Protein AF-A0A8J2M499-F1 (afdb_monomer_lite)

Secondary structure (DSSP, 8-state):
------------------------S---------S-PPPHHHHHHHHHHHHHHHHHHHHHHHHHHHHHHHHHHHHHHHHHSSSSSSSS------------PPP-----HHHHHHHHHHHHHHHHHHHHHHHHHHHHHHHHHHHHHHHHHHHHHHHHHHHHHHHHHHHHHHHHHHHHHHHHHHHHHHHHHHHHHHHHHHHHHHHHHHHHHHHHHHHHHHHHHHHHHHHHHHHHHHHHHHHHHHHHHHHHHHHHHHHHTT---HHHHHHHHHHHHHHHHHHHHHHHHHHHHHHHHHHHHHHHHHHHHHHHHHHHHHHHHHTT-------

Structure (mmCIF, N/CA/C/O backbone):
data_AF-A0A8J2M499-F1
#
_entry.id   AF-A0A8J2M499-F1
#
loop_
_atom_site.group_PDB
_atom_site.id
_atom_site.type_symbol
_atom_site.label_atom_id
_atom_site.label_alt_id
_atom_site.label_comp_id
_atom_site.label_asym_id
_atom_site.label_entity_id
_atom_site.label_seq_id
_atom_site.pdbx_PDB_ins_code
_atom_site.Cartn_x
_atom_site.Cartn_y
_atom_site.Cartn_z
_atom_site.occupancy
_atom_site.B_iso_or_equiv
_atom_site.auth_seq_id
_atom_site.auth_comp_id
_atom_site.auth_asym_id
_atom_site.auth_atom_id
_atom_site.pdbx_PDB_model_num
ATOM 1 N N . MET A 1 1 ? 32.529 -23.839 16.726 1.00 42.00 1 MET A N 1
ATOM 2 C CA . MET A 1 1 ? 33.511 -24.282 17.734 1.00 42.00 1 MET A CA 1
ATOM 3 C C . MET A 1 1 ? 33.944 -23.057 18.524 1.00 42.00 1 MET A C 1
ATOM 5 O O . MET A 1 1 ? 34.718 -22.277 17.997 1.00 42.00 1 MET A O 1
ATOM 9 N N . LEU A 1 2 ? 33.334 -22.830 19.691 1.00 34.31 2 LEU A N 1
ATOM 10 C CA . LEU A 1 2 ? 33.897 -22.190 20.890 1.00 34.31 2 LEU A CA 1
ATOM 11 C C . LEU A 1 2 ? 32.751 -21.932 21.878 1.00 34.31 2 LEU A C 1
ATOM 13 O O . LEU A 1 2 ? 31.795 -21.222 21.580 1.00 34.31 2 LEU A O 1
ATOM 17 N N . LEU A 1 3 ? 32.868 -22.597 23.023 1.00 34.50 3 LEU A N 1
ATOM 18 C CA . LEU A 1 3 ? 32.024 -22.485 24.203 1.00 34.50 3 LEU A CA 1
ATOM 19 C C . LEU A 1 3 ? 32.145 -21.097 24.844 1.00 34.50 3 LEU A C 1
ATOM 21 O O . LEU A 1 3 ? 33.237 -20.530 24.878 1.00 34.50 3 LEU A O 1
ATOM 25 N N . ARG A 1 4 ? 31.078 -20.648 25.512 1.00 30.66 4 ARG A N 1
ATOM 26 C CA . ARG A 1 4 ? 31.225 -20.029 26.834 1.00 30.66 4 ARG A CA 1
ATOM 27 C C . ARG A 1 4 ? 29.989 -20.265 27.692 1.00 30.66 4 ARG A C 1
ATOM 29 O O . ARG A 1 4 ? 28.895 -19.808 27.387 1.00 30.66 4 ARG A O 1
ATOM 36 N N . GLU A 1 5 ? 30.229 -21.025 28.749 1.00 33.56 5 GLU A N 1
ATOM 37 C CA . GLU A 1 5 ? 29.356 -21.253 29.887 1.00 33.56 5 GLU A CA 1
ATOM 38 C C . GLU A 1 5 ? 29.148 -19.959 30.681 1.00 33.56 5 GLU A C 1
ATOM 40 O O . GLU A 1 5 ? 30.037 -19.111 30.766 1.00 33.56 5 GLU A O 1
ATOM 45 N N . SER A 1 6 ? 28.006 -19.851 31.352 1.00 31.11 6 SER A N 1
ATOM 46 C CA . SER A 1 6 ? 27.865 -19.068 32.582 1.00 31.11 6 SER A CA 1
ATOM 47 C C . SER A 1 6 ? 26.801 -19.736 33.445 1.00 31.11 6 SER A C 1
ATOM 49 O O . SER A 1 6 ? 25.604 -19.554 33.245 1.00 31.11 6 SER A O 1
ATOM 51 N N . LYS A 1 7 ? 27.273 -20.574 34.372 1.00 34.62 7 LYS A N 1
ATOM 52 C CA . LYS A 1 7 ? 26.513 -21.084 35.515 1.00 34.62 7 LYS A CA 1
ATOM 53 C C . LYS A 1 7 ? 26.170 -19.912 36.436 1.00 34.62 7 LYS A C 1
ATOM 55 O O . LYS A 1 7 ? 27.056 -19.131 36.771 1.00 34.62 7 LYS A O 1
ATOM 60 N N . SER A 1 8 ? 24.929 -19.845 36.904 1.00 30.83 8 SER A N 1
ATOM 61 C CA . SER A 1 8 ? 24.586 -19.137 38.136 1.00 30.83 8 SER A CA 1
ATOM 62 C C . SER A 1 8 ? 23.755 -20.079 38.995 1.00 30.83 8 SER A C 1
ATOM 64 O O . SER A 1 8 ? 22.681 -20.531 38.610 1.00 30.83 8 SER A O 1
ATOM 66 N N . THR A 1 9 ? 24.365 -20.458 40.108 1.00 34.47 9 THR A N 1
ATOM 67 C CA . THR A 1 9 ? 23.831 -21.238 41.215 1.00 34.47 9 THR A CA 1
ATOM 68 C C . THR A 1 9 ? 23.048 -20.315 42.141 1.00 34.47 9 THR A C 1
ATOM 70 O O . THR A 1 9 ? 23.589 -19.292 42.558 1.00 34.47 9 THR A O 1
ATOM 73 N N . SER A 1 10 ? 21.841 -20.700 42.545 1.00 30.05 10 SER A N 1
ATOM 74 C CA . SER A 1 10 ? 21.265 -20.209 43.797 1.00 30.05 10 SER A CA 1
ATOM 75 C C . SER A 1 10 ? 20.552 -21.343 44.511 1.00 30.05 10 SER A C 1
ATOM 77 O O . SER A 1 10 ? 19.733 -22.054 43.928 1.00 30.05 10 SER A O 1
ATOM 79 N N . GLU A 1 11 ? 20.970 -21.499 45.755 1.00 30.73 11 GLU A N 1
ATOM 80 C CA . GLU A 1 11 ? 20.708 -22.579 46.680 1.00 30.73 11 GLU A CA 1
ATOM 81 C C . GLU A 1 11 ? 19.257 -22.671 47.151 1.00 30.73 11 GLU A C 1
ATOM 83 O O . GLU A 1 11 ? 18.478 -21.719 47.164 1.00 30.73 11 GLU A O 1
ATOM 88 N N . GLU A 1 12 ? 18.977 -23.898 47.566 1.00 29.30 12 GLU A N 1
ATOM 89 C CA . GLU A 1 12 ? 17.920 -24.410 48.418 1.00 29.30 12 GLU A CA 1
ATOM 90 C C . GLU A 1 12 ? 17.420 -23.445 49.508 1.00 29.30 12 GLU A C 1
ATOM 92 O O . GLU A 1 12 ? 18.178 -23.001 50.365 1.00 29.30 12 GLU A O 1
ATOM 97 N N . LEU A 1 13 ? 16.095 -23.289 49.601 1.00 28.39 13 LEU A N 1
ATOM 98 C CA . LEU A 1 13 ? 15.427 -23.237 50.900 1.00 28.39 13 LEU A CA 1
ATOM 99 C C . LEU A 1 13 ? 14.234 -24.192 50.900 1.00 28.39 13 LEU A C 1
ATOM 101 O O . LEU A 1 13 ? 13.287 -24.095 50.123 1.00 28.39 13 LEU A O 1
ATOM 105 N N . LYS A 1 14 ? 14.366 -25.165 51.792 1.00 29.53 14 LYS A N 1
ATOM 106 C CA . LYS A 1 14 ? 13.519 -26.322 52.030 1.00 29.53 14 LYS A CA 1
ATOM 107 C C . LYS A 1 14 ? 12.503 -25.958 53.111 1.00 29.53 14 LYS A C 1
ATOM 109 O O . LYS A 1 14 ? 12.908 -25.687 54.236 1.00 29.53 14 LYS A O 1
ATOM 114 N N . VAL A 1 15 ? 11.207 -26.020 52.805 1.00 31.06 15 VAL A N 1
ATOM 115 C CA . VAL A 1 15 ? 10.144 -26.129 53.818 1.00 31.06 15 VAL A CA 1
ATOM 116 C C . VAL A 1 15 ? 9.133 -27.190 53.362 1.00 31.06 15 VAL A C 1
ATOM 118 O O . VAL A 1 15 ? 8.291 -26.963 52.502 1.00 31.06 15 VAL A O 1
ATOM 121 N N . HIS A 1 16 ? 9.289 -28.389 53.930 1.00 29.02 16 HIS A N 1
ATOM 122 C CA . HIS A 1 16 ? 8.241 -29.399 54.163 1.00 29.02 16 HIS A CA 1
ATOM 123 C C . HIS A 1 16 ? 7.189 -28.816 55.131 1.00 29.02 16 HIS A C 1
ATOM 125 O O . HIS A 1 16 ? 7.547 -27.969 55.937 1.00 29.02 16 HIS A O 1
ATOM 131 N N . SER A 1 17 ? 5.923 -29.217 55.235 1.00 29.20 17 SER A N 1
ATOM 132 C CA . SER A 1 17 ? 5.114 -30.354 54.785 1.00 29.20 17 SER A CA 1
ATOM 133 C C . SER A 1 17 ? 3.655 -29.991 55.133 1.00 29.20 17 SER A C 1
ATOM 135 O O . SER A 1 17 ? 3.434 -29.220 56.068 1.00 29.20 17 SER A O 1
ATOM 137 N N . GLY A 1 18 ? 2.668 -30.560 54.438 1.00 27.39 18 GLY A N 1
ATOM 138 C CA . GLY A 1 18 ? 1.265 -30.452 54.847 1.00 27.39 18 GLY A CA 1
ATOM 139 C C . GLY A 1 18 ? 0.279 -30.940 53.795 1.00 27.39 18 GLY A C 1
ATOM 140 O O . GLY A 1 18 ? -0.487 -30.145 53.264 1.00 27.39 18 GLY A O 1
ATOM 141 N N . MET A 1 19 ? 0.332 -32.236 53.476 1.00 29.59 19 MET A N 1
ATOM 142 C CA . MET A 1 19 ? -0.690 -32.945 52.699 1.00 29.59 19 MET A CA 1
ATOM 143 C C . MET A 1 19 ? -2.050 -32.886 53.403 1.00 29.59 19 MET A C 1
ATOM 145 O O . MET A 1 19 ? -2.159 -33.304 54.553 1.00 29.59 19 MET A O 1
ATOM 149 N N . LEU A 1 20 ? -3.085 -32.491 52.666 1.00 31.81 20 LEU A N 1
ATOM 150 C CA . LEU A 1 20 ? -4.418 -33.078 52.776 1.00 31.81 20 LEU A CA 1
ATOM 151 C C . LEU A 1 20 ? -4.916 -33.324 51.351 1.00 31.81 20 LEU A C 1
ATOM 153 O O . LEU A 1 20 ? -5.250 -32.402 50.610 1.00 31.81 20 LEU A O 1
ATOM 157 N N . GLU A 1 21 ? -4.857 -34.594 50.968 1.00 31.11 21 GLU A N 1
ATOM 158 C CA . GLU A 1 21 ? -5.411 -35.142 49.741 1.00 31.11 21 GLU A CA 1
ATOM 159 C C . GLU A 1 21 ? -6.939 -35.134 49.840 1.00 31.11 21 GLU A C 1
ATOM 161 O O . GLU A 1 21 ? -7.518 -35.702 50.764 1.00 31.11 21 GLU A O 1
ATOM 166 N N . THR A 1 22 ? -7.594 -34.496 48.874 1.00 34.22 22 THR A N 1
ATOM 167 C CA . THR A 1 22 ? -8.942 -34.877 48.446 1.00 34.22 22 THR A CA 1
ATOM 168 C C . THR A 1 22 ? -8.883 -35.047 46.934 1.00 34.22 22 THR A C 1
ATOM 170 O O . THR A 1 22 ? -8.587 -34.122 46.179 1.00 34.22 22 THR A O 1
ATOM 173 N N . GLU A 1 23 ? -9.018 -36.302 46.528 1.00 32.22 23 GLU A N 1
ATOM 174 C CA . GLU A 1 23 ? -8.985 -36.789 45.157 1.00 32.22 23 GLU A CA 1
ATOM 175 C C . GLU A 1 23 ? -10.241 -36.333 44.399 1.00 32.22 23 GLU A C 1
ATOM 177 O O . GLU A 1 23 ? -11.337 -36.323 44.958 1.00 32.22 23 GLU A O 1
ATOM 182 N N . GLY A 1 24 ? -10.087 -35.978 43.118 1.00 33.78 2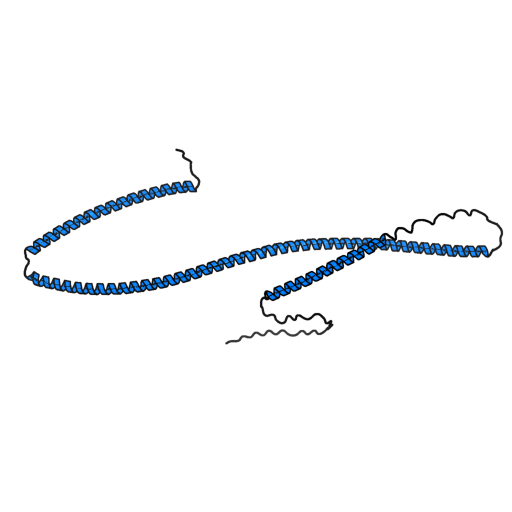4 GLY A N 1
ATOM 183 C CA . GLY A 1 24 ? -11.225 -35.802 42.206 1.00 33.78 24 GLY A CA 1
ATOM 184 C C . GLY A 1 24 ? -11.121 -34.704 41.146 1.00 33.78 24 GLY A C 1
ATOM 185 O O . GLY A 1 24 ? -12.018 -34.607 40.318 1.00 33.78 24 GLY A O 1
ATOM 186 N N . PHE A 1 25 ? -10.054 -33.899 41.123 1.00 31.52 25 PHE A N 1
ATOM 187 C CA . PHE A 1 25 ? -9.755 -32.994 40.004 1.00 31.52 25 PHE A CA 1
ATOM 188 C C . PHE A 1 25 ? -8.491 -33.480 39.295 1.00 31.52 25 PHE A C 1
ATOM 190 O O . PHE A 1 25 ? -7.376 -33.316 39.796 1.00 31.52 25 PHE A O 1
ATOM 197 N N . GLU A 1 26 ? -8.665 -34.127 38.143 1.00 34.97 26 GLU A N 1
ATOM 198 C CA . GLU A 1 26 ? -7.556 -34.513 37.276 1.00 34.97 26 GLU A CA 1
ATOM 199 C C . GLU A 1 26 ? -6.709 -33.281 36.933 1.00 34.97 26 GLU A C 1
ATOM 201 O O . GLU A 1 26 ? -7.155 -32.312 36.315 1.00 34.97 26 GLU A O 1
ATOM 206 N N . ARG A 1 27 ? -5.451 -33.333 37.379 1.00 33.31 27 ARG A N 1
ATOM 207 C CA . ARG A 1 27 ? -4.378 -32.410 37.020 1.00 33.31 27 ARG A CA 1
ATOM 208 C C . ARG A 1 27 ? -4.225 -32.365 35.498 1.00 33.31 27 ARG A C 1
ATOM 210 O O . ARG A 1 27 ? -3.588 -33.243 34.923 1.00 33.31 27 ARG A O 1
ATOM 217 N N . PHE A 1 28 ? -4.640 -31.269 34.870 1.00 36.34 28 PHE A N 1
ATOM 218 C CA . PHE A 1 28 ? -3.944 -30.795 33.674 1.00 36.34 28 PHE A CA 1
ATOM 219 C C . PHE A 1 28 ? -2.582 -30.251 34.115 1.00 36.34 28 PHE A C 1
ATOM 221 O O . PHE A 1 28 ? -2.422 -29.091 34.492 1.00 36.34 28 PHE A O 1
ATOM 228 N N . ALA A 1 29 ? -1.595 -31.144 34.152 1.00 34.72 29 ALA A N 1
ATOM 229 C CA . ALA A 1 29 ? -0.203 -30.779 34.327 1.00 34.72 29 ALA A CA 1
ATOM 230 C C . ALA A 1 29 ? 0.237 -29.929 33.124 1.00 34.72 29 ALA A C 1
ATOM 232 O O . ALA A 1 29 ? 0.368 -30.436 32.013 1.00 34.72 29 ALA A O 1
ATOM 233 N N . PHE A 1 30 ? 0.502 -28.640 33.343 1.00 34.69 30 PHE A N 1
ATOM 234 C CA . PHE A 1 30 ? 1.241 -27.814 32.389 1.00 34.69 30 PHE A CA 1
ATOM 235 C C . PHE A 1 30 ? 2.720 -28.217 32.420 1.00 34.69 30 PHE A C 1
ATOM 237 O O . PHE A 1 30 ? 3.570 -27.535 32.990 1.00 34.69 30 PHE A O 1
ATOM 244 N N . SER A 1 31 ? 3.040 -29.362 31.821 1.00 36.75 31 SER A N 1
ATOM 245 C CA . SER A 1 31 ? 4.410 -29.677 31.439 1.00 36.75 31 SER A CA 1
ATOM 246 C C . SER A 1 31 ? 4.735 -28.936 30.145 1.00 36.75 31 SER A C 1
ATOM 248 O O . SER A 1 31 ? 4.201 -29.266 29.092 1.00 36.75 31 SER A O 1
ATOM 250 N N . HIS A 1 32 ? 5.606 -27.932 30.253 1.00 44.47 32 HIS A N 1
ATOM 251 C CA . HIS A 1 32 ? 6.472 -27.415 29.191 1.00 44.47 32 HIS A CA 1
ATOM 252 C C . HIS A 1 32 ? 5.849 -27.361 27.780 1.00 44.47 32 HIS A C 1
ATOM 254 O O . HIS A 1 32 ? 6.228 -28.104 26.877 1.00 44.47 32 HIS A O 1
ATOM 260 N N . VAL A 1 33 ? 4.913 -26.435 27.568 1.00 39.59 33 VAL A N 1
ATOM 261 C CA . VAL A 1 33 ? 4.412 -26.144 26.221 1.00 39.59 33 VAL A CA 1
ATOM 262 C C . VAL A 1 33 ? 5.463 -25.304 25.501 1.00 39.59 33 VAL A C 1
ATOM 264 O O . VAL A 1 33 ? 5.726 -24.153 25.851 1.00 39.59 33 VAL A O 1
ATOM 267 N N . ALA A 1 34 ? 6.121 -25.919 24.521 1.00 42.91 34 ALA A N 1
ATOM 268 C CA . ALA A 1 34 ? 6.896 -25.215 23.515 1.00 42.91 34 ALA A CA 1
ATOM 269 C C . ALA A 1 34 ? 6.019 -24.132 22.868 1.00 42.91 34 ALA A C 1
ATOM 271 O O . ALA A 1 34 ? 4.858 -24.399 22.569 1.00 42.91 34 ALA A O 1
ATOM 272 N N . ASN A 1 35 ? 6.585 -22.940 22.648 1.00 42.84 35 ASN A N 1
ATOM 273 C CA . ASN A 1 35 ? 5.966 -21.781 21.990 1.00 42.84 35 ASN A CA 1
ATOM 274 C C . ASN A 1 35 ? 5.377 -22.139 20.611 1.00 42.84 35 ASN A C 1
ATOM 276 O O . ASN A 1 35 ? 5.981 -21.882 19.571 1.00 42.84 35 ASN A O 1
ATOM 280 N N . THR A 1 36 ? 4.197 -22.741 20.605 1.00 57.12 36 THR A N 1
ATOM 281 C CA . THR A 1 36 ? 3.420 -23.094 19.425 1.00 57.12 36 THR A CA 1
ATOM 282 C C . THR A 1 36 ? 2.047 -22.486 19.629 1.00 57.12 36 THR A C 1
ATOM 284 O O . THR A 1 36 ? 1.406 -22.690 20.656 1.00 57.12 36 THR A O 1
ATOM 287 N N . SER A 1 37 ? 1.653 -21.620 18.697 1.00 57.25 37 SER A N 1
ATOM 288 C CA . SER A 1 37 ? 0.340 -20.989 18.722 1.00 57.25 37 SER A CA 1
ATOM 289 C C . SER A 1 37 ? -0.737 -22.081 18.661 1.00 57.25 37 SER A C 1
ATOM 291 O O . SER A 1 37 ? -0.610 -22.967 17.810 1.00 57.25 37 SER A O 1
ATOM 293 N N . PRO A 1 38 ? -1.759 -22.043 19.536 1.00 65.88 38 PRO A N 1
ATOM 294 C CA . PRO A 1 38 ? -2.792 -23.073 19.587 1.00 65.88 38 PRO A CA 1
ATOM 295 C C . PRO A 1 38 ? -3.503 -23.196 18.240 1.00 65.88 38 PRO A C 1
ATOM 297 O O . PRO A 1 38 ? -3.728 -22.201 17.540 1.00 65.88 38 PRO A O 1
ATOM 300 N N . SER A 1 39 ? -3.814 -24.432 17.853 1.00 79.56 39 SER A N 1
ATOM 301 C CA . SER A 1 39 ? -4.418 -24.705 16.550 1.00 79.56 39 SER A CA 1
ATOM 302 C C . SER A 1 39 ? -5.884 -24.250 16.514 1.00 79.56 39 SER A C 1
ATOM 304 O O . SER A 1 39 ? -6.572 -24.193 17.532 1.00 79.56 39 SER A O 1
ATOM 306 N N . VAL A 1 40 ? -6.401 -23.936 15.320 1.00 78.31 40 VAL A N 1
ATOM 307 C CA . VAL A 1 40 ? -7.806 -23.512 15.134 1.00 78.31 40 VAL A CA 1
ATOM 308 C C . VAL A 1 40 ? -8.796 -24.567 15.657 1.00 78.31 40 VAL A C 1
ATOM 310 O O . VAL A 1 40 ? -9.872 -24.216 16.138 1.00 78.31 40 VAL A O 1
ATOM 313 N N . LEU A 1 41 ? -8.422 -25.850 15.613 1.00 80.75 41 LEU A N 1
ATOM 314 C CA . LEU A 1 41 ? -9.227 -26.955 16.137 1.00 80.75 41 LEU A CA 1
ATOM 315 C C . LEU A 1 41 ? -9.281 -26.953 17.672 1.00 80.75 41 LEU A C 1
ATOM 317 O O . LEU A 1 41 ? -10.364 -27.091 18.231 1.00 80.75 41 LEU A O 1
ATOM 321 N N . GLU A 1 42 ? -8.155 -26.705 18.347 1.00 77.25 42 GLU A N 1
ATOM 322 C CA . GLU A 1 42 ? -8.090 -26.609 19.816 1.00 77.25 42 GLU A CA 1
ATOM 323 C C . GLU A 1 42 ? -8.906 -25.426 20.349 1.00 77.25 42 GLU A C 1
ATOM 325 O O . GLU A 1 42 ? -9.616 -25.551 21.346 1.00 77.25 42 GLU A O 1
ATOM 330 N N . LEU A 1 43 ? -8.853 -24.281 19.660 1.00 78.50 43 LEU A N 1
ATOM 331 C CA . LEU A 1 43 ? -9.664 -23.112 20.009 1.00 78.50 43 LEU A CA 1
ATOM 332 C C . LEU A 1 43 ? -11.161 -23.362 19.794 1.00 78.50 43 LEU A C 1
ATOM 334 O O . LEU A 1 43 ? -11.973 -22.911 20.599 1.00 78.50 43 LEU A O 1
ATOM 338 N N . SER A 1 44 ? -11.524 -24.098 18.740 1.00 79.12 44 SER A N 1
ATOM 339 C CA . SER A 1 44 ? -12.922 -24.448 18.456 1.00 79.12 44 SER A CA 1
ATOM 340 C C . SER A 1 44 ? -13.489 -25.397 19.515 1.00 79.12 44 SER A C 1
ATOM 342 O O . SER A 1 44 ? -14.584 -25.161 20.019 1.00 79.12 44 SER A O 1
ATOM 344 N N . GLU A 1 45 ? -12.722 -26.414 19.917 1.00 85.50 45 GLU A N 1
ATOM 345 C CA . GLU A 1 45 ? -13.127 -27.360 20.964 1.00 85.50 45 GLU A CA 1
ATOM 346 C C . GLU A 1 45 ? -13.249 -26.675 22.338 1.00 85.50 45 GLU A C 1
ATOM 348 O O . GLU A 1 45 ? -14.157 -26.970 23.119 1.00 85.50 45 GLU A O 1
ATOM 353 N N . LEU A 1 46 ? -12.368 -25.711 22.632 1.00 87.31 46 LEU A N 1
ATOM 354 C CA . LEU A 1 46 ? -12.447 -24.913 23.855 1.00 87.31 46 LEU A CA 1
ATOM 355 C C . LEU A 1 46 ? -13.703 -24.029 23.881 1.00 87.31 46 LEU A C 1
ATOM 357 O O . LEU A 1 46 ? -14.377 -23.959 24.910 1.00 87.31 46 LEU A O 1
ATOM 361 N N . LEU A 1 47 ? -14.041 -23.389 22.756 1.00 85.69 4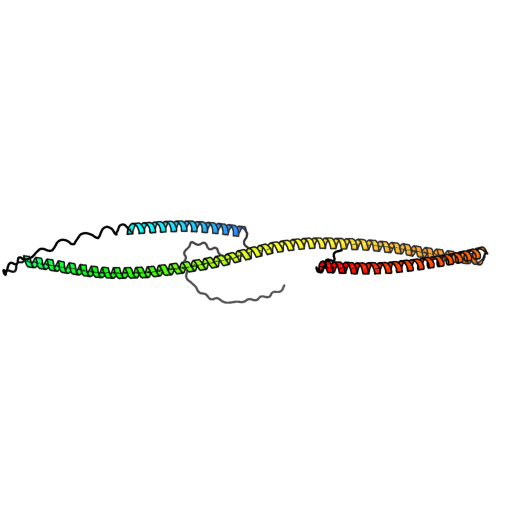7 LEU A N 1
ATOM 362 C CA . LEU A 1 47 ? -15.263 -22.588 22.626 1.00 85.69 47 LEU A CA 1
ATOM 363 C C . LEU A 1 47 ? -16.523 -23.445 22.794 1.00 85.69 47 LEU A C 1
ATOM 365 O O . LEU A 1 47 ? -17.478 -23.032 23.450 1.00 85.69 47 LEU A O 1
ATOM 369 N N . GLU A 1 48 ? -16.523 -24.653 22.232 1.00 86.69 48 GLU A N 1
ATOM 370 C CA . GLU A 1 48 ? -17.639 -25.587 22.362 1.00 86.69 48 GLU A CA 1
ATOM 371 C C . GLU A 1 48 ? -17.835 -26.031 23.820 1.00 86.69 48 GLU A C 1
ATOM 373 O O . GLU A 1 48 ? -18.958 -26.000 24.331 1.00 86.69 48 GLU A O 1
ATOM 378 N N . LYS A 1 49 ? -16.742 -26.325 24.537 1.00 89.00 49 LYS A N 1
ATOM 379 C CA . LYS A 1 49 ? -16.781 -26.622 25.980 1.00 89.00 49 LYS A CA 1
ATOM 380 C C . LYS A 1 49 ? -17.280 -25.436 26.804 1.00 89.00 49 LYS A C 1
ATOM 382 O O . LYS A 1 49 ? -18.093 -25.625 27.707 1.00 89.00 49 LYS A O 1
ATOM 387 N N . GLN A 1 50 ? -16.856 -24.212 26.485 1.00 88.88 50 GLN A N 1
ATOM 388 C CA . GLN A 1 50 ? -17.359 -23.010 27.160 1.00 88.88 50 GLN A CA 1
ATOM 389 C C . GLN A 1 50 ? -18.866 -22.817 26.945 1.00 88.88 50 GLN A C 1
ATOM 391 O O . GLN A 1 50 ? -19.587 -22.532 27.901 1.00 88.88 50 GLN A O 1
ATOM 396 N N . ASN A 1 51 ? -19.366 -23.049 25.729 1.00 88.25 51 ASN A N 1
ATOM 397 C CA . ASN A 1 51 ? -20.798 -22.967 25.429 1.00 88.25 51 ASN A CA 1
ATOM 398 C C . ASN A 1 51 ? -21.622 -24.026 26.178 1.00 88.25 51 ASN A C 1
ATOM 400 O O . ASN A 1 51 ? -22.728 -23.730 26.642 1.00 88.25 51 ASN A O 1
ATOM 404 N N . GLN A 1 52 ? -21.092 -25.242 26.343 1.00 86.94 52 GLN A N 1
ATOM 405 C CA . GLN A 1 52 ? -21.745 -26.289 27.136 1.00 86.94 52 GLN A CA 1
ATOM 406 C C . GLN A 1 52 ? -21.834 -25.911 28.620 1.00 86.94 52 GLN A C 1
ATOM 408 O O . GLN A 1 52 ? -22.902 -26.041 29.220 1.00 86.94 52 GLN A O 1
ATOM 413 N N . VAL A 1 53 ? -20.753 -25.378 29.199 1.00 87.06 53 VAL A N 1
ATOM 414 C CA . VAL A 1 53 ? -20.730 -24.928 30.602 1.00 87.06 53 VAL A CA 1
ATOM 415 C C . VAL A 1 53 ? -21.699 -23.767 30.830 1.00 87.06 53 VAL A C 1
ATOM 417 O O . VAL A 1 53 ? -22.469 -23.789 31.788 1.00 87.06 53 VAL A O 1
ATOM 420 N N . LEU A 1 54 ? -21.722 -22.780 29.930 1.00 84.38 54 LEU A N 1
ATOM 421 C CA . LEU A 1 54 ? -22.668 -21.663 30.007 1.00 84.38 54 LEU A CA 1
ATOM 422 C C . LEU A 1 54 ? -24.123 -22.138 29.924 1.00 84.38 54 LEU A C 1
ATOM 424 O O . LEU A 1 54 ? -24.973 -21.652 30.668 1.00 84.38 54 LEU A O 1
ATOM 428 N N . SER A 1 55 ? -24.405 -23.118 29.065 1.00 88.94 55 SER A N 1
ATOM 429 C CA . SER A 1 55 ? -25.746 -23.697 28.938 1.00 88.94 55 SER A CA 1
ATOM 430 C C . SER A 1 55 ? -26.183 -24.424 30.215 1.00 88.94 55 SER A C 1
ATOM 432 O O . SER A 1 55 ? -27.329 -24.279 30.638 1.00 88.94 55 SER A O 1
ATOM 434 N N . ALA A 1 56 ? -25.274 -25.162 30.861 1.00 85.44 56 ALA A N 1
ATOM 435 C CA . ALA A 1 56 ? -25.547 -25.836 32.131 1.00 85.44 56 ALA A CA 1
ATOM 436 C C . ALA A 1 56 ? -25.816 -24.835 33.269 1.00 85.44 56 ALA A C 1
ATOM 438 O O . ALA A 1 56 ? -26.808 -24.968 33.985 1.00 85.44 56 ALA A O 1
ATOM 439 N N . LEU A 1 57 ? -25.001 -23.781 33.378 1.00 82.31 57 LEU A N 1
ATOM 440 C CA . LEU A 1 57 ? -25.180 -22.731 34.387 1.00 82.31 57 LEU A CA 1
ATOM 441 C C . LEU A 1 57 ? -26.497 -21.962 34.208 1.00 82.31 57 LEU A C 1
ATOM 443 O O . LEU A 1 57 ? -27.154 -21.621 35.191 1.00 82.31 57 LEU A O 1
ATOM 447 N N . LEU A 1 58 ? -26.920 -21.712 32.965 1.00 86.75 58 LEU A N 1
ATOM 448 C CA . LEU A 1 58 ? -28.219 -21.092 32.688 1.00 86.75 58 LEU A CA 1
ATOM 449 C C . LEU A 1 58 ? -29.392 -21.990 33.111 1.00 86.75 58 LEU A C 1
ATOM 451 O O . LEU A 1 58 ? -30.380 -21.489 33.650 1.00 86.75 58 LEU A O 1
ATOM 455 N N . ALA A 1 59 ? -29.284 -23.306 32.916 1.00 85.19 59 ALA A N 1
ATOM 456 C CA . ALA A 1 59 ? -30.301 -24.256 33.364 1.00 85.19 59 ALA A CA 1
ATOM 457 C C . ALA A 1 59 ? -30.393 -24.327 34.902 1.00 85.19 59 ALA A C 1
ATOM 459 O O . ALA A 1 59 ? -31.495 -24.351 35.462 1.00 85.19 59 ALA A O 1
ATOM 460 N N . GLU A 1 60 ? -29.255 -24.295 35.601 1.00 85.75 60 GLU A N 1
ATOM 461 C CA . GLU A 1 60 ? -29.215 -24.224 37.068 1.00 85.75 60 GLU A CA 1
ATOM 462 C C . GLU A 1 60 ? -29.788 -22.907 37.602 1.00 85.75 60 GLU A C 1
ATOM 464 O O . GLU A 1 60 ? -30.531 -22.911 38.586 1.00 85.75 60 GLU A O 1
ATOM 469 N N . LEU A 1 61 ? -29.516 -21.783 36.930 1.00 85.31 61 LEU A N 1
ATOM 470 C CA . LEU A 1 61 ? -30.064 -20.476 37.295 1.00 85.31 61 LEU A CA 1
ATOM 471 C C . LEU A 1 61 ? -31.596 -20.462 37.208 1.00 85.31 61 LEU A C 1
ATOM 473 O O . LEU A 1 61 ? -32.261 -19.992 38.134 1.00 85.31 61 LEU A O 1
ATOM 477 N N . GLU A 1 62 ? -32.169 -20.985 36.121 1.00 85.31 62 GLU A N 1
ATOM 478 C CA . GLU A 1 62 ? -33.628 -21.081 35.976 1.00 85.31 62 GLU A CA 1
ATOM 479 C C . GLU A 1 62 ? -34.239 -22.039 37.013 1.00 85.31 62 GLU A C 1
ATOM 481 O O . GLU A 1 62 ? -35.306 -21.754 37.566 1.00 85.31 62 GLU A O 1
ATOM 486 N N . THR A 1 63 ? -33.525 -23.108 37.377 1.00 85.44 63 THR A N 1
ATOM 487 C CA . THR A 1 63 ? -33.933 -24.012 38.465 1.00 85.44 63 THR A CA 1
ATOM 488 C C . THR A 1 63 ? -33.954 -23.278 39.811 1.00 85.44 63 THR A C 1
ATOM 490 O O . THR A 1 63 ? -35.005 -23.220 40.453 1.00 85.44 63 THR A O 1
ATOM 493 N N . CYS A 1 64 ? -32.865 -22.600 40.192 1.00 80.12 64 CYS A N 1
ATOM 494 C CA . CYS A 1 64 ? -32.791 -21.780 41.409 1.00 80.12 64 CYS A CA 1
ATOM 495 C C . CYS A 1 64 ? -33.892 -20.711 41.459 1.00 80.12 64 CYS A C 1
ATOM 497 O O . CYS A 1 64 ? -34.543 -20.502 42.485 1.00 80.12 64 CYS A O 1
ATOM 499 N N . LYS A 1 65 ? -34.137 -20.030 40.338 1.00 87.12 65 LYS A N 1
ATOM 500 C CA . LYS A 1 65 ? -35.174 -19.001 40.226 1.00 87.12 65 LYS A CA 1
ATOM 501 C C . LYS A 1 65 ? -36.568 -19.578 40.463 1.00 87.12 65 LYS A C 1
ATOM 503 O O . LYS A 1 65 ? -37.371 -18.939 41.144 1.00 87.12 65 LYS A O 1
ATOM 508 N N . SER A 1 66 ? -36.845 -20.780 39.955 1.00 80.75 66 SER A N 1
ATOM 509 C CA . SER A 1 66 ? -38.113 -21.476 40.187 1.00 80.75 66 SER A CA 1
ATOM 510 C C . SER A 1 66 ? -38.302 -21.872 41.660 1.00 80.75 66 SER A C 1
ATOM 512 O O . SER A 1 66 ? -39.379 -21.657 42.220 1.00 80.75 66 SER A O 1
ATOM 514 N N . GLU A 1 67 ? -37.246 -22.334 42.334 1.00 82.06 67 GLU A N 1
ATOM 515 C CA . GLU A 1 67 ? -37.275 -22.693 43.757 1.00 82.06 67 GLU A CA 1
ATOM 516 C C . GLU A 1 67 ? -37.507 -21.475 44.660 1.00 82.06 67 GLU A C 1
ATOM 518 O O . GLU A 1 67 ? -38.344 -21.515 45.567 1.00 82.06 67 GLU A O 1
ATOM 523 N N . VAL A 1 68 ? -36.842 -20.352 44.367 1.00 80.31 68 VAL A N 1
ATOM 524 C CA . VAL A 1 68 ? -37.053 -19.077 45.072 1.00 80.31 68 VAL A CA 1
ATOM 525 C C . VAL A 1 68 ? -38.495 -18.588 44.904 1.00 80.31 68 VAL A C 1
ATOM 527 O O . VAL A 1 68 ? -39.102 -18.098 45.860 1.00 80.31 68 VAL A O 1
ATOM 530 N N . LEU A 1 69 ? -39.083 -18.760 43.716 1.00 80.88 69 LEU A N 1
ATOM 531 C CA . LEU A 1 69 ? -40.480 -18.410 43.442 1.00 80.88 69 LEU A CA 1
ATOM 532 C C . LEU A 1 69 ? -41.457 -19.270 44.260 1.00 80.88 69 LEU A C 1
ATOM 534 O O . LEU A 1 69 ? -42.420 -18.747 44.826 1.00 80.88 69 LEU A O 1
ATOM 538 N N . ILE A 1 70 ? -41.181 -20.570 44.392 1.00 78.56 70 ILE A N 1
ATOM 539 C CA . ILE A 1 70 ? -41.971 -21.494 45.219 1.00 78.56 70 ILE A CA 1
ATOM 540 C C . ILE A 1 70 ? -41.876 -21.124 46.705 1.00 78.56 70 ILE A C 1
ATOM 542 O O . ILE A 1 70 ? -42.899 -21.085 47.393 1.00 78.56 70 ILE A O 1
ATOM 546 N N . LEU A 1 71 ? -40.676 -20.820 47.211 1.00 72.25 71 LEU A N 1
ATOM 547 C CA . LEU A 1 71 ? -40.471 -20.401 48.603 1.00 72.25 71 LEU A CA 1
ATOM 548 C C . LEU A 1 71 ? -41.197 -19.087 48.917 1.00 72.25 71 LEU A C 1
ATOM 550 O O . LEU A 1 71 ? -41.848 -18.970 49.958 1.00 72.25 71 LEU A O 1
ATOM 554 N N . ARG A 1 72 ? -41.158 -18.125 47.988 1.00 71.75 72 ARG A N 1
ATOM 555 C CA . ARG A 1 72 ? -41.849 -16.836 48.122 1.00 71.75 72 ARG A CA 1
ATOM 556 C C . ARG A 1 72 ? -43.371 -16.987 48.138 1.00 71.75 72 ARG A C 1
ATOM 558 O O . ARG A 1 72 ? -44.040 -16.347 48.946 1.00 71.75 72 ARG A O 1
ATOM 565 N N . ASN A 1 73 ? -43.922 -17.863 47.299 1.00 70.88 73 ASN A N 1
ATOM 566 C CA . ASN A 1 73 ? -45.364 -18.119 47.272 1.00 70.88 73 ASN A CA 1
ATOM 567 C C . ASN A 1 73 ? -45.839 -18.876 48.524 1.00 70.88 73 ASN A C 1
ATOM 569 O O . ASN A 1 73 ? -46.897 -18.560 49.067 1.00 70.88 73 ASN A O 1
ATOM 573 N N . LYS A 1 74 ? -45.033 -19.810 49.054 1.00 67.31 74 LYS A N 1
ATOM 574 C CA . LYS A 1 74 ? -45.338 -20.514 50.312 1.00 67.31 74 LYS A CA 1
ATOM 575 C C . LYS A 1 74 ? -45.326 -19.588 51.533 1.00 67.31 74 LYS A C 1
ATOM 577 O O . LYS A 1 74 ? -46.182 -19.743 52.401 1.00 67.31 74 LYS A O 1
ATOM 582 N N . SER A 1 75 ? -44.412 -18.614 51.603 1.00 55.69 75 SER A N 1
ATOM 583 C CA . SER A 1 75 ? -44.384 -17.670 52.732 1.00 55.69 75 SER A CA 1
ATOM 584 C C . SER A 1 75 ? -45.555 -16.681 52.696 1.00 55.69 75 SER A C 1
ATOM 586 O O . SER A 1 75 ? -46.099 -16.334 53.743 1.00 55.69 75 SER A O 1
ATOM 588 N N . SER A 1 76 ? -46.012 -16.290 51.502 1.00 55.97 76 SER A N 1
ATOM 589 C CA . SER A 1 76 ? -47.141 -15.368 51.344 1.00 55.97 76 SER A CA 1
ATOM 590 C C . SER A 1 76 ? -48.482 -15.995 51.761 1.00 55.97 76 SER A C 1
ATOM 592 O O . SER A 1 76 ? -49.296 -15.322 52.394 1.00 55.97 76 SER A O 1
ATOM 594 N N . GLN A 1 77 ? -48.673 -17.298 51.523 1.00 50.84 77 GLN A N 1
ATOM 595 C CA . GLN A 1 77 ? -49.880 -18.032 51.934 1.00 50.84 77 GLN A CA 1
ATOM 596 C C . GLN A 1 77 ? -49.971 -18.236 53.461 1.00 50.84 77 GLN A C 1
ATOM 598 O O . GLN A 1 77 ? -51.057 -18.300 54.027 1.00 50.84 77 GLN A O 1
ATOM 603 N N . GLN A 1 78 ? -48.833 -18.303 54.160 1.00 49.12 78 GLN A N 1
ATOM 604 C CA . GLN A 1 78 ? -48.795 -18.574 55.603 1.00 49.12 78 GLN A CA 1
ATOM 605 C C . GLN A 1 78 ? -49.085 -17.332 56.469 1.00 49.12 78 GLN A C 1
ATOM 607 O O . GLN A 1 78 ? -49.396 -17.455 57.656 1.00 49.12 78 GLN A O 1
ATOM 612 N N . ILE A 1 79 ? -49.006 -16.132 55.880 1.00 48.19 79 ILE A N 1
ATOM 613 C CA . ILE A 1 79 ? -49.236 -14.851 56.567 1.00 48.19 79 ILE A CA 1
ATOM 614 C C . ILE A 1 79 ? -50.720 -14.434 56.502 1.00 48.19 79 ILE A C 1
ATOM 616 O O . ILE A 1 79 ? -51.184 -13.713 57.389 1.00 48.19 79 ILE A O 1
ATOM 620 N N . SER A 1 80 ? -51.498 -14.918 55.523 1.00 42.84 80 SER A N 1
ATOM 621 C CA . SER A 1 80 ? -52.932 -14.597 55.407 1.00 42.84 80 SER A CA 1
ATOM 622 C C . SER A 1 80 ? -53.831 -15.373 56.377 1.00 42.84 80 SER A C 1
ATOM 624 O O . SER A 1 80 ? -54.865 -14.846 56.782 1.00 42.84 80 SER A O 1
ATOM 626 N N . ASP A 1 81 ? -53.429 -16.571 56.814 1.00 42.59 81 ASP A N 1
ATOM 627 C CA . ASP A 1 81 ? -54.304 -17.458 57.601 1.00 42.59 81 ASP A CA 1
ATOM 628 C C . ASP A 1 81 ? -54.223 -17.241 59.124 1.00 42.59 81 ASP A C 1
ATOM 630 O O . ASP A 1 81 ? -55.131 -17.627 59.857 1.00 42.59 81 ASP A O 1
ATOM 634 N N . LYS A 1 82 ? -53.185 -16.561 59.635 1.00 46.34 82 LYS A N 1
ATOM 635 C CA . LYS A 1 82 ? -53.004 -16.330 61.086 1.00 46.34 82 LYS A CA 1
ATOM 636 C C . LYS A 1 82 ? -53.613 -15.033 61.630 1.00 46.34 82 LYS A C 1
ATOM 638 O O . LYS A 1 82 ? -53.619 -14.836 62.841 1.00 46.34 82 LYS A O 1
ATOM 643 N N . LYS A 1 83 ? -54.145 -14.148 60.778 1.00 42.88 83 LYS A N 1
ATOM 644 C CA . LYS A 1 83 ? -54.683 -12.836 61.199 1.00 42.88 83 LYS A CA 1
ATOM 645 C C . LYS A 1 83 ? -56.196 -12.798 61.465 1.00 42.88 83 LYS A C 1
ATOM 647 O O . LYS A 1 83 ? -56.705 -11.723 61.764 1.00 42.88 83 LYS A O 1
ATOM 652 N N . ARG A 1 84 ? -56.926 -13.922 61.380 1.00 39.94 84 ARG A N 1
ATOM 653 C CA . ARG A 1 84 ? -58.408 -13.911 61.409 1.00 39.94 84 ARG A CA 1
ATOM 654 C C . ARG A 1 84 ? -59.099 -14.565 62.613 1.00 39.94 84 ARG A C 1
ATOM 656 O O . ARG A 1 84 ? -60.322 -14.569 62.634 1.00 39.94 84 ARG A O 1
ATOM 663 N N . THR A 1 85 ? -58.387 -15.096 63.609 1.00 43.00 85 THR A N 1
ATOM 664 C CA . THR A 1 85 ? -59.024 -15.931 64.658 1.00 43.00 85 THR A CA 1
ATOM 665 C C . THR A 1 85 ? -58.848 -15.484 66.110 1.00 43.00 85 THR A C 1
ATOM 667 O O . THR A 1 85 ? -59.383 -16.145 66.993 1.00 43.00 85 THR A O 1
ATOM 670 N N . HIS A 1 86 ? -58.197 -14.356 66.402 1.00 37.94 86 HIS A N 1
ATOM 671 C CA . HIS A 1 86 ? -58.052 -13.889 67.789 1.00 37.94 86 HIS A CA 1
ATOM 672 C C . HIS A 1 86 ? -58.270 -12.384 67.937 1.00 37.94 86 HIS A C 1
ATOM 674 O O . HIS A 1 86 ? -57.333 -11.634 68.178 1.00 37.94 86 HIS A O 1
ATOM 680 N N . ALA A 1 87 ? -59.518 -11.946 67.798 1.00 42.03 87 ALA A N 1
ATOM 681 C CA . ALA A 1 87 ? -59.992 -10.694 68.381 1.00 42.03 87 ALA A CA 1
ATOM 682 C C . ALA A 1 87 ? -61.521 -10.661 68.316 1.00 42.03 87 ALA A C 1
ATOM 684 O O . ALA A 1 87 ? -62.066 -10.047 67.414 1.00 42.03 87 ALA A O 1
ATOM 685 N N . GLU A 1 88 ? -62.195 -11.368 69.223 1.00 39.09 88 GLU A N 1
ATOM 686 C CA . GLU A 1 88 ? -63.535 -11.032 69.728 1.00 39.09 88 GLU A CA 1
ATOM 687 C C . GLU A 1 88 ? -63.979 -12.123 70.713 1.00 39.09 88 GLU A C 1
ATOM 689 O O . GLU A 1 88 ? -63.841 -13.309 70.431 1.00 39.09 88 GLU A O 1
ATOM 694 N N . ASN A 1 89 ? -64.530 -11.695 71.853 1.00 43.75 89 ASN A N 1
ATOM 695 C CA . ASN A 1 89 ? -65.138 -12.484 72.938 1.00 43.75 89 ASN A CA 1
ATOM 696 C C . ASN A 1 89 ? -64.230 -12.880 74.111 1.00 43.75 89 ASN A C 1
ATOM 698 O O . ASN A 1 89 ? -63.824 -14.029 74.225 1.00 43.75 89 ASN A O 1
ATOM 702 N N . SER A 1 90 ? -64.055 -11.952 75.059 1.00 39.94 90 SER A N 1
ATOM 703 C CA . SER A 1 90 ? -64.171 -12.256 76.499 1.00 39.94 90 SER A CA 1
ATOM 704 C C . SER A 1 90 ? -64.026 -10.985 77.346 1.00 39.94 90 SER A C 1
ATOM 706 O O . SER A 1 90 ? -62.978 -10.767 77.932 1.00 39.94 90 SER A O 1
ATOM 708 N N . PHE A 1 91 ? -65.047 -10.127 77.402 1.00 37.22 91 PHE A N 1
ATOM 709 C CA . PHE A 1 91 ? -65.226 -9.162 78.503 1.00 37.22 91 PHE A CA 1
ATOM 710 C C . PHE A 1 91 ? -66.691 -8.702 78.532 1.00 37.22 91 PHE A C 1
ATOM 712 O O . PHE A 1 91 ? -67.051 -7.655 78.000 1.00 37.22 91 PHE A O 1
ATOM 719 N N . LYS A 1 92 ? -67.556 -9.539 79.105 1.00 39.66 92 LYS A N 1
ATOM 720 C CA . LYS A 1 92 ? -68.912 -9.220 79.582 1.00 39.66 92 LYS A CA 1
ATOM 721 C C . LYS A 1 92 ? -69.290 -10.329 80.567 1.00 39.66 92 LYS A C 1
ATOM 723 O O . LYS A 1 92 ? -69.044 -11.484 80.258 1.00 39.66 92 LYS A O 1
ATOM 728 N N . GLU A 1 93 ? -69.851 -9.943 81.714 1.00 38.94 93 GLU A N 1
ATOM 729 C CA . GLU A 1 93 ? -69.876 -10.675 83.001 1.00 38.94 93 GLU A CA 1
ATOM 730 C C . GLU A 1 93 ? -68.486 -10.715 83.650 1.00 38.94 93 GLU A C 1
ATOM 732 O O . GLU A 1 93 ? -67.578 -11.362 83.161 1.00 38.94 93 GLU A O 1
ATOM 737 N N . VAL A 1 94 ? -68.189 -9.961 84.708 1.00 34.50 94 VAL A N 1
ATOM 738 C CA . VAL A 1 94 ? -68.858 -10.006 86.011 1.00 34.50 94 VAL A CA 1
ATOM 739 C C . VAL A 1 94 ? -68.899 -8.602 86.625 1.00 34.50 94 VAL A C 1
ATOM 741 O O . VAL A 1 94 ? -67.878 -7.984 86.906 1.00 34.50 94 VAL A O 1
ATOM 744 N N . SER A 1 95 ? -70.102 -8.089 86.856 1.00 37.31 95 SER A N 1
ATOM 745 C CA . SER A 1 95 ? -70.362 -6.960 87.755 1.00 37.31 95 SER A CA 1
ATOM 746 C C . SER A 1 95 ? -71.792 -7.095 88.252 1.00 37.31 95 SER A C 1
ATOM 748 O O . SER A 1 95 ? -72.712 -6.556 87.643 1.00 37.31 95 SER A O 1
ATOM 750 N N . LYS A 1 96 ? -71.972 -7.907 89.300 1.00 40.84 96 LYS A N 1
ATOM 751 C CA . LYS A 1 96 ? -73.104 -7.883 90.243 1.00 40.84 96 LYS A CA 1
ATOM 752 C C . LYS A 1 96 ? -72.935 -8.997 91.278 1.00 40.84 96 LYS A C 1
ATOM 754 O O . LYS A 1 96 ? -73.535 -10.053 91.154 1.00 40.84 96 LYS A O 1
ATOM 759 N N . ILE A 1 97 ? -72.137 -8.738 92.309 1.00 37.12 97 ILE A N 1
ATOM 760 C CA . ILE A 1 97 ? -72.420 -9.244 93.657 1.00 37.12 97 ILE A CA 1
ATOM 761 C C . ILE A 1 97 ? -72.164 -8.063 94.590 1.00 37.12 97 ILE A C 1
ATOM 763 O O . ILE A 1 97 ? -71.045 -7.817 95.028 1.00 37.12 97 ILE A O 1
ATOM 767 N N . GLY A 1 98 ? -73.210 -7.261 94.767 1.00 31.94 98 GLY A N 1
ATOM 768 C CA . GLY A 1 98 ? -73.333 -6.375 95.910 1.00 31.94 98 GLY A CA 1
ATOM 769 C C . GLY A 1 98 ? -73.911 -7.175 97.072 1.00 31.94 98 GLY A C 1
ATOM 77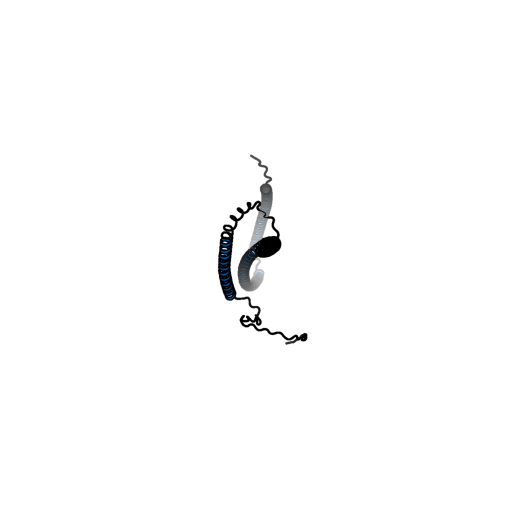0 O O . GLY A 1 98 ? -74.834 -7.960 96.867 1.00 31.94 98 GLY A O 1
ATOM 771 N N . GLU A 1 99 ? -73.310 -6.964 98.241 1.00 39.44 99 GLU A N 1
ATOM 772 C CA . GLU A 1 99 ? -73.918 -7.031 99.574 1.00 39.44 99 GLU A CA 1
ATOM 773 C C . GLU A 1 99 ? -74.844 -8.211 99.883 1.00 39.44 99 GLU A C 1
ATOM 775 O O . GLU A 1 99 ? -76.039 -8.128 99.633 1.00 39.44 99 GLU A O 1
ATOM 780 N N . ILE A 1 100 ? -74.317 -9.215 100.596 1.00 37.59 100 ILE A N 1
ATOM 781 C CA . ILE A 1 100 ? -74.875 -9.637 101.895 1.00 37.59 100 ILE A CA 1
ATOM 782 C C . ILE A 1 100 ? -73.699 -10.051 102.790 1.00 37.59 100 ILE A C 1
ATOM 784 O O . ILE A 1 100 ? -73.027 -11.048 102.531 1.00 37.59 100 ILE A O 1
ATOM 788 N N . LEU A 1 101 ? -73.455 -9.272 103.841 1.00 40.12 101 LEU A N 1
ATOM 789 C CA . LEU A 1 101 ? -72.607 -9.642 104.972 1.00 40.12 101 LEU A CA 1
ATOM 790 C C . LEU A 1 101 ? -73.513 -10.295 106.032 1.00 40.12 101 LEU A C 1
ATOM 792 O O . LEU A 1 101 ? -74.507 -9.669 106.404 1.00 40.12 101 LEU A O 1
ATOM 796 N N . PRO A 1 102 ? -73.200 -11.485 106.569 1.00 43.12 102 PRO A N 1
ATOM 797 C CA . PRO A 1 102 ? -73.607 -11.839 107.913 1.00 43.12 102 PRO A CA 1
ATOM 798 C C . PRO A 1 102 ? -72.442 -11.567 108.866 1.00 43.12 102 PRO A C 1
ATOM 800 O O . PRO A 1 102 ? -71.349 -12.116 108.737 1.00 43.12 102 PRO A O 1
ATOM 803 N N . ASP A 1 103 ? -72.722 -10.678 109.809 1.00 47.69 103 ASP A N 1
ATOM 804 C CA . ASP A 1 103 ? -72.046 -10.560 111.093 1.00 47.69 103 ASP A CA 1
ATOM 805 C C . ASP A 1 103 ? -72.224 -11.870 111.884 1.00 47.69 103 ASP A C 1
ATOM 807 O O . ASP A 1 103 ? -73.305 -12.467 111.869 1.00 47.69 103 ASP A O 1
ATOM 811 N N . GLY A 1 104 ? -71.166 -12.339 112.543 1.00 37.72 104 GLY A N 1
ATOM 812 C CA . GLY A 1 104 ? -71.197 -13.583 113.312 1.00 37.72 104 GLY A CA 1
ATOM 813 C C . GLY A 1 104 ? -69.861 -14.313 113.326 1.00 37.72 104 GLY A C 1
ATOM 814 O O . GLY A 1 104 ? -69.537 -15.088 112.431 1.00 37.72 104 GLY A O 1
ATOM 815 N N . SER A 1 105 ? -69.089 -14.060 114.377 1.00 55.75 105 SER A N 1
ATOM 816 C CA . SER A 1 105 ? -67.831 -14.717 114.701 1.00 55.75 105 SER A CA 1
ATOM 817 C C . SER A 1 105 ? -67.961 -16.241 114.785 1.00 55.75 105 SER A C 1
ATOM 819 O O . SER A 1 105 ? -68.480 -16.755 115.768 1.00 55.75 105 SER A O 1
ATOM 821 N N . GLU A 1 106 ? -67.403 -16.955 113.814 1.00 41.78 106 GLU A N 1
ATOM 822 C CA . GLU A 1 106 ? -66.862 -18.308 113.973 1.00 41.78 106 GLU A CA 1
ATOM 823 C C . GLU A 1 106 ? -65.952 -18.591 112.768 1.00 41.78 106 GLU A C 1
ATOM 825 O O . GLU A 1 106 ? -66.333 -18.378 111.617 1.00 41.78 106 GLU A O 1
ATOM 830 N N . LYS A 1 107 ? -64.703 -19.007 113.019 1.00 49.84 107 LYS A N 1
ATOM 831 C CA . LYS A 1 107 ? -63.735 -19.345 111.965 1.00 49.84 107 LYS A CA 1
ATOM 832 C C . LYS A 1 107 ? -64.266 -20.535 111.160 1.00 49.84 107 LYS A C 1
ATOM 834 O O . LYS A 1 107 ? -64.104 -21.680 111.574 1.00 49.84 107 LYS A O 1
ATOM 839 N N . SER A 1 108 ? -64.924 -20.267 110.030 1.00 52.22 108 SER A N 1
ATOM 840 C CA . SER A 1 108 ? -65.410 -21.315 109.133 1.00 52.22 108 SER A CA 1
ATOM 841 C C . SER A 1 108 ? -64.273 -21.789 108.205 1.00 52.22 108 SER A C 1
ATOM 843 O O . SER A 1 108 ? -63.672 -20.968 107.509 1.00 52.22 108 SER A O 1
ATOM 845 N N . PRO A 1 109 ? -63.982 -23.101 108.125 1.00 56.16 109 PRO A N 1
ATOM 846 C CA . PRO A 1 109 ? -62.918 -23.646 107.266 1.00 56.16 109 PRO A CA 1
ATOM 847 C C . PRO A 1 109 ? -63.204 -23.491 105.758 1.00 56.16 109 PRO A C 1
ATOM 849 O O . PRO A 1 109 ? -62.348 -23.765 104.922 1.00 56.16 109 PRO A O 1
ATOM 852 N N . ILE A 1 110 ? -64.411 -23.043 105.396 1.00 59.12 110 ILE A N 1
ATOM 853 C CA . ILE A 1 110 ? -64.854 -22.832 104.013 1.00 59.12 110 ILE A CA 1
ATOM 854 C C . ILE A 1 110 ? -64.369 -21.476 103.479 1.00 59.12 110 ILE A C 1
ATOM 856 O O . ILE A 1 110 ? -64.015 -21.382 102.306 1.00 59.12 110 ILE A O 1
ATOM 860 N N . LEU A 1 111 ? -64.321 -20.440 104.328 1.00 58.81 111 LEU A N 1
ATOM 861 C CA . LEU A 1 111 ? -63.876 -19.097 103.938 1.00 58.81 111 LEU A CA 1
ATOM 862 C C . LEU A 1 111 ? -62.354 -19.050 103.723 1.00 58.81 111 LEU A C 1
ATOM 864 O O . LEU A 1 111 ? -61.877 -18.432 102.776 1.00 58.81 111 LEU A O 1
ATOM 868 N N . GLU A 1 112 ? -61.602 -19.763 104.564 1.00 65.69 112 GLU A N 1
ATOM 869 C CA . GLU A 1 112 ? -60.137 -19.842 104.505 1.00 65.69 112 GLU A CA 1
ATOM 870 C C . GLU A 1 112 ? -59.659 -20.590 103.249 1.00 65.69 112 GLU A C 1
ATOM 872 O O . GLU A 1 112 ? -58.828 -20.075 102.506 1.00 65.69 112 GLU A O 1
ATOM 877 N N . GLY A 1 113 ? -60.300 -21.714 102.897 1.00 72.25 113 GLY A N 1
ATOM 878 C CA . GLY A 1 113 ? -60.018 -22.425 101.642 1.00 72.25 113 GLY A CA 1
ATOM 879 C C . GLY A 1 113 ? -60.439 -21.670 100.368 1.00 72.25 113 GLY A C 1
ATOM 880 O O . GLY A 1 113 ? -59.960 -21.979 99.274 1.00 72.25 113 GLY A O 1
ATOM 881 N N . PHE A 1 114 ? -61.337 -20.684 100.473 1.00 76.44 114 PHE A N 1
ATOM 882 C CA . PHE A 1 114 ? -61.695 -19.793 99.362 1.00 76.44 114 PHE A CA 1
ATOM 883 C C . PHE A 1 114 ? -60.675 -18.659 99.196 1.00 76.44 114 PHE A C 1
ATOM 885 O O . PHE A 1 114 ? -60.315 -18.325 98.067 1.00 76.44 114 PHE A O 1
ATOM 892 N N . LEU A 1 115 ? -60.181 -18.111 100.311 1.00 79.75 115 LEU A N 1
ATOM 893 C CA . LEU A 1 115 ? -59.115 -17.107 100.337 1.00 79.75 115 LEU A CA 1
ATOM 894 C C . LEU A 1 115 ? -57.794 -17.673 99.806 1.00 79.75 115 LEU A C 1
ATOM 896 O O . LEU A 1 115 ? -57.207 -17.056 98.925 1.00 79.75 115 LEU A O 1
ATOM 900 N N . GLU A 1 116 ? -57.396 -18.881 100.219 1.00 78.75 116 GLU A N 1
ATOM 901 C CA . GLU A 1 116 ? -56.216 -19.573 99.669 1.00 78.75 116 GLU A CA 1
ATOM 902 C C . GLU A 1 116 ? -56.320 -19.761 98.147 1.00 78.75 116 GLU A C 1
ATOM 904 O O . GLU A 1 116 ? -55.375 -19.503 97.403 1.00 78.75 116 GLU A O 1
ATOM 909 N N . LYS A 1 117 ? -57.494 -20.164 97.641 1.00 85.12 117 LYS A N 1
ATOM 910 C CA . LYS A 1 117 ? -57.724 -20.278 96.191 1.00 85.12 117 LYS A CA 1
ATOM 911 C C . LYS A 1 117 ? -57.650 -18.927 95.487 1.00 85.12 117 LYS A C 1
ATOM 913 O O . LYS A 1 117 ? -57.108 -18.862 94.385 1.00 85.12 117 LYS A O 1
ATOM 918 N N . MET A 1 118 ? -58.193 -17.868 96.087 1.00 84.38 118 MET A N 1
ATOM 919 C CA . MET A 1 118 ? -58.076 -16.513 95.546 1.00 84.38 118 MET A CA 1
ATOM 920 C C . MET A 1 118 ? -56.623 -16.041 95.509 1.00 84.38 118 MET A C 1
ATOM 922 O O . MET A 1 118 ? -56.212 -15.465 94.507 1.00 84.38 118 MET A O 1
ATOM 926 N N . GLU A 1 119 ? -55.844 -16.319 96.547 1.00 87.50 119 GLU A N 1
ATOM 927 C CA . GLU A 1 119 ? -54.430 -15.958 96.633 1.00 87.50 119 GLU A CA 1
ATOM 928 C C . GLU A 1 119 ? -53.602 -16.688 95.566 1.00 87.50 119 GLU A C 1
ATOM 930 O O . GLU A 1 119 ? -52.837 -16.060 94.836 1.00 87.50 119 GLU A O 1
ATOM 935 N N . VAL A 1 120 ? -53.852 -17.986 95.354 1.00 90.19 120 VAL A N 1
ATOM 936 C CA . VAL A 1 120 ? -53.242 -18.765 94.260 1.00 90.19 120 VAL A CA 1
ATOM 937 C C . VAL A 1 120 ? -53.622 -18.213 92.881 1.00 90.19 120 VAL A C 1
ATOM 939 O O . VAL A 1 120 ? -52.784 -18.168 91.978 1.00 90.19 120 VAL A O 1
ATOM 942 N N . ILE A 1 121 ? -54.875 -17.788 92.688 1.00 90.94 121 ILE A N 1
ATOM 943 C CA . ILE A 1 121 ? -55.326 -17.182 91.426 1.00 90.94 121 ILE A CA 1
ATOM 944 C C . ILE A 1 121 ? -54.668 -15.814 91.211 1.00 90.94 121 ILE A C 1
ATOM 946 O O . ILE A 1 121 ? -54.249 -15.532 90.090 1.00 90.94 121 ILE A O 1
ATOM 950 N N . LEU A 1 122 ? -54.543 -14.991 92.256 1.00 89.00 122 LEU A N 1
ATOM 951 C CA . LEU A 1 122 ? -53.874 -13.689 92.196 1.00 89.00 122 LEU A CA 1
ATOM 952 C C . LEU A 1 122 ? -52.390 -13.841 91.857 1.00 89.00 122 LEU A C 1
ATOM 954 O O . LEU A 1 122 ? -51.935 -13.222 90.900 1.00 89.00 122 LEU A O 1
ATOM 958 N N . LEU A 1 123 ? -51.675 -14.742 92.535 1.00 92.69 123 LEU A N 1
ATOM 959 C CA . LEU A 1 123 ? -50.287 -15.093 92.210 1.00 92.69 123 LEU A CA 1
ATOM 960 C C . LEU A 1 123 ? -50.144 -15.586 90.764 1.00 92.69 123 LEU A C 1
ATOM 962 O O . LEU A 1 123 ? -49.201 -15.230 90.060 1.00 92.69 123 LEU A O 1
ATOM 966 N N . LYS A 1 124 ? -51.097 -16.391 90.278 1.00 95.31 124 LYS A N 1
ATOM 967 C CA . LYS A 1 124 ? -51.107 -16.847 88.882 1.00 95.31 124 LYS A CA 1
ATOM 968 C C . LYS A 1 124 ? -51.357 -15.697 87.903 1.00 95.31 124 LYS A C 1
ATOM 970 O O . LYS A 1 124 ? -50.735 -15.674 86.846 1.00 95.31 124 LYS A O 1
ATOM 975 N N . ALA A 1 125 ? -52.243 -14.761 88.235 1.00 92.19 125 ALA A N 1
ATOM 976 C CA . ALA A 1 125 ? -52.519 -13.584 87.419 1.00 92.19 125 ALA A CA 1
ATOM 977 C C . ALA A 1 125 ? -51.320 -12.622 87.381 1.00 92.19 125 ALA A C 1
ATOM 979 O O . ALA A 1 125 ? -50.975 -12.145 86.303 1.00 92.19 125 ALA A O 1
ATOM 980 N N . GLU A 1 126 ? -50.644 -12.399 88.511 1.00 93.38 126 GLU A N 1
ATOM 981 C CA . GLU A 1 126 ? -49.395 -11.629 88.572 1.00 93.38 126 GLU A CA 1
ATOM 982 C C . GLU A 1 126 ? -48.287 -12.287 87.750 1.00 93.38 126 GLU A C 1
ATOM 984 O O . GLU A 1 126 ? -47.655 -11.613 86.939 1.00 93.38 126 GLU A O 1
ATOM 989 N N . ASN A 1 127 ? -48.100 -13.606 87.874 1.00 95.19 127 ASN A N 1
ATOM 990 C CA . ASN A 1 127 ? -47.123 -14.338 87.065 1.00 95.19 127 ASN A CA 1
ATOM 991 C C . ASN A 1 127 ? -47.416 -14.222 85.563 1.00 95.19 127 ASN A C 1
ATOM 993 O O . ASN A 1 127 ? -46.505 -13.963 84.780 1.00 95.19 127 ASN A O 1
ATOM 997 N N . LEU A 1 128 ? -48.683 -14.362 85.157 1.00 96.31 128 LEU A N 1
ATOM 998 C CA . LEU A 1 128 ? -49.092 -14.185 83.760 1.00 96.31 128 LEU A CA 1
ATOM 999 C C . LEU A 1 128 ? -48.895 -12.741 83.279 1.00 96.31 128 LEU A C 1
ATOM 1001 O O . LEU A 1 128 ? -48.486 -12.532 82.139 1.00 96.31 128 LEU A O 1
ATOM 1005 N N . SER A 1 129 ? -49.163 -11.748 84.130 1.00 95.44 129 SER A N 1
ATOM 1006 C CA . SER A 1 129 ? -48.912 -10.338 83.817 1.00 95.44 129 SER A CA 1
ATOM 1007 C C . SER A 1 129 ? -47.423 -10.077 83.615 1.00 95.44 129 SER A C 1
ATOM 1009 O O . SER A 1 129 ? -47.036 -9.434 82.643 1.00 95.44 129 SER A O 1
ATOM 1011 N N . HIS A 1 130 ? -46.583 -10.614 84.499 1.00 95.19 130 HIS A N 1
ATOM 1012 C CA . HIS A 1 130 ? -45.138 -10.488 84.387 1.00 95.19 130 HIS A CA 1
ATOM 1013 C C . HIS A 1 130 ? -44.608 -11.159 83.112 1.00 95.19 130 HIS A C 1
ATOM 1015 O O . HIS A 1 130 ? -43.822 -10.563 82.379 1.00 95.19 130 HIS A O 1
ATOM 1021 N N . GLU A 1 131 ? -45.077 -12.370 82.799 1.00 96.81 131 GLU A N 1
ATOM 1022 C CA . GLU A 1 131 ? -44.703 -13.079 81.573 1.00 96.81 131 GLU A CA 1
ATOM 1023 C C . GLU A 1 131 ? -45.141 -12.312 80.315 1.00 96.81 131 GLU A C 1
ATOM 1025 O O . GLU A 1 131 ? -44.372 -12.201 79.357 1.00 96.81 131 GLU A O 1
ATOM 1030 N N . LEU A 1 132 ? -46.338 -11.718 80.328 1.00 95.75 132 LEU A N 1
ATOM 1031 C CA . LEU A 1 132 ? -46.824 -10.869 79.241 1.00 95.75 132 LEU A CA 1
ATOM 1032 C C . LEU A 1 132 ? -45.919 -9.648 79.024 1.00 95.75 132 LEU A C 1
ATOM 1034 O O . LEU A 1 132 ? -45.590 -9.334 77.878 1.00 95.75 132 LEU A O 1
ATOM 1038 N N . ASP A 1 133 ? -45.491 -8.983 80.098 1.00 96.19 133 ASP A N 1
ATOM 1039 C CA . ASP A 1 133 ? -44.581 -7.838 80.015 1.00 96.19 133 ASP A CA 1
ATOM 1040 C C . ASP A 1 133 ? -43.208 -8.245 79.467 1.00 96.19 133 ASP A C 1
ATOM 1042 O O . ASP A 1 133 ? -42.694 -7.593 78.553 1.00 96.19 133 ASP A O 1
ATOM 1046 N N . VAL A 1 134 ? -42.650 -9.371 79.928 1.00 97.12 134 VAL A N 1
ATOM 1047 C CA . VAL A 1 134 ? -41.413 -9.937 79.366 1.00 97.12 134 VAL A CA 1
ATOM 1048 C C . VAL A 1 134 ? -41.583 -10.193 77.866 1.00 97.12 134 VAL A C 1
ATOM 1050 O O . VAL A 1 134 ? -40.785 -9.698 77.068 1.00 97.12 134 VAL A O 1
ATOM 1053 N N . LYS A 1 135 ? -42.665 -10.858 77.440 1.00 97.50 135 LYS A N 1
ATOM 1054 C CA . LYS A 1 135 ? -42.930 -11.109 76.012 1.00 97.50 135 LYS A CA 1
ATOM 1055 C C . LYS A 1 135 ? -43.129 -9.839 75.195 1.00 97.50 135 LYS A C 1
ATOM 1057 O O . LYS A 1 135 ? -42.708 -9.791 74.040 1.00 97.50 135 LYS A O 1
ATOM 1062 N N . LYS A 1 136 ? -43.710 -8.792 75.776 1.00 97.56 136 LYS A N 1
ATOM 1063 C CA . LYS A 1 136 ? -43.845 -7.489 75.121 1.00 97.56 136 LYS A CA 1
ATOM 1064 C C . LYS A 1 136 ? -42.481 -6.840 74.878 1.00 97.56 136 LYS A C 1
ATOM 1066 O O . LYS A 1 136 ? -42.256 -6.315 73.788 1.00 97.56 136 LYS A O 1
ATOM 1071 N N . THR A 1 137 ? -41.568 -6.911 75.849 1.00 96.38 137 THR A N 1
ATOM 1072 C CA . THR A 1 137 ? -40.195 -6.404 75.675 1.00 96.38 137 THR A CA 1
ATOM 1073 C C . THR A 1 137 ? -39.400 -7.222 74.656 1.00 96.38 137 THR A C 1
ATOM 1075 O O . THR A 1 137 ? -38.777 -6.637 73.773 1.00 96.38 137 THR A O 1
ATOM 1078 N N . GLU A 1 138 ? -39.491 -8.557 74.693 1.00 97.38 138 GLU A N 1
ATOM 1079 C CA . GLU A 1 138 ? -38.870 -9.438 73.693 1.00 97.38 138 GLU A CA 1
ATOM 1080 C C . GLU A 1 138 ? -39.372 -9.118 72.278 1.00 97.38 138 GLU A C 1
ATOM 1082 O O . GLU A 1 138 ? -38.573 -9.005 71.348 1.00 97.38 138 GLU A O 1
ATOM 1087 N N . LEU A 1 139 ? -40.686 -8.924 72.115 1.00 97.50 139 LEU A N 1
ATOM 1088 C CA . LEU A 1 139 ? -41.284 -8.564 70.833 1.00 97.50 139 LEU A CA 1
ATOM 1089 C C . LEU A 1 139 ? -40.818 -7.183 70.354 1.00 97.50 139 LEU A C 1
ATOM 1091 O O . LEU A 1 139 ? -40.494 -7.040 69.178 1.00 97.50 139 LEU A O 1
ATOM 1095 N N . SER A 1 140 ? -40.752 -6.184 71.242 1.00 97.19 140 SER A N 1
ATOM 1096 C CA . SER A 1 140 ? -40.241 -4.846 70.903 1.00 97.19 140 SER A CA 1
ATOM 1097 C C . SER A 1 140 ? -38.798 -4.918 70.404 1.00 97.19 140 SER A C 1
ATOM 1099 O O . SER A 1 140 ? -38.493 -4.423 69.320 1.00 97.19 140 SER A O 1
ATOM 1101 N N . ASN A 1 141 ? -37.937 -5.632 71.133 1.00 97.06 141 ASN A N 1
ATOM 1102 C CA . ASN A 1 141 ? -36.541 -5.835 70.751 1.00 97.06 141 ASN A CA 1
ATOM 1103 C C . ASN A 1 141 ? -36.426 -6.576 69.409 1.00 97.06 141 ASN A C 1
ATOM 1105 O O . ASN A 1 141 ? -35.604 -6.218 68.567 1.00 97.06 141 ASN A O 1
ATOM 1109 N N . ALA A 1 142 ? -37.265 -7.590 69.171 1.00 97.19 142 ALA A N 1
ATOM 1110 C CA . ALA A 1 142 ? -37.286 -8.320 67.905 1.00 97.19 142 ALA A CA 1
ATOM 1111 C C . ALA A 1 142 ? -37.716 -7.433 66.723 1.00 97.19 142 ALA A C 1
ATOM 1113 O O . ALA A 1 142 ? -37.134 -7.533 65.643 1.00 97.19 142 ALA A O 1
ATOM 1114 N N . VAL A 1 143 ? -38.697 -6.546 66.918 1.00 97.44 143 VAL A N 1
ATOM 1115 C CA . VAL A 1 143 ? -39.143 -5.586 65.895 1.00 97.44 143 VAL A CA 1
ATOM 1116 C C . VAL A 1 143 ? -38.039 -4.579 65.567 1.00 97.44 143 VAL A C 1
ATOM 1118 O O . VAL A 1 143 ? -37.779 -4.329 64.389 1.00 97.44 143 VAL A O 1
ATOM 1121 N N . GLU A 1 144 ? -37.350 -4.043 66.574 1.00 96.81 144 GLU A N 1
ATOM 1122 C CA . GLU A 1 144 ? -36.220 -3.127 66.372 1.00 96.81 144 GLU A CA 1
ATOM 1123 C C . GLU A 1 144 ? -35.066 -3.806 65.625 1.00 96.81 144 GLU A C 1
ATOM 1125 O O . GLU A 1 144 ? -34.568 -3.276 64.629 1.00 96.81 144 GLU A O 1
ATOM 1130 N N . MET A 1 145 ? -34.700 -5.025 66.032 1.00 96.88 145 MET A N 1
ATOM 1131 C CA . MET A 1 145 ? -33.679 -5.823 65.348 1.00 96.88 145 MET A CA 1
ATOM 1132 C C . MET A 1 145 ? -34.074 -6.159 63.905 1.00 96.88 145 MET A C 1
ATOM 1134 O O . MET A 1 145 ? -33.236 -6.096 63.001 1.00 96.88 145 MET A O 1
ATOM 1138 N N . HIS A 1 146 ? -35.347 -6.466 63.648 1.00 97.69 146 HIS A N 1
ATOM 1139 C CA . HIS A 1 146 ? -35.849 -6.665 62.289 1.00 97.69 146 HIS A CA 1
ATOM 1140 C C . HIS A 1 146 ? -35.763 -5.374 61.459 1.00 97.69 146 HIS A C 1
ATOM 1142 O O . HIS A 1 146 ? -35.368 -5.399 60.297 1.00 97.69 146 HIS A O 1
ATOM 1148 N N . SER A 1 147 ? -36.100 -4.221 62.040 1.00 97.50 147 SER A N 1
ATOM 1149 C CA . SER A 1 147 ? -35.980 -2.932 61.351 1.00 97.50 147 SER A CA 1
ATOM 1150 C C . SER A 1 147 ? -34.525 -2.609 60.997 1.00 97.50 147 SER A C 1
ATOM 1152 O O . SER A 1 147 ? -34.251 -2.127 59.897 1.00 97.50 147 SER A O 1
ATOM 1154 N N . LEU A 1 148 ? -33.585 -2.890 61.904 1.00 98.00 148 LEU A N 1
ATOM 1155 C CA . LEU A 1 148 ? -32.156 -2.680 61.672 1.00 98.00 148 LEU A CA 1
ATOM 1156 C C . LEU A 1 148 ? -31.618 -3.603 60.572 1.00 98.00 148 LEU A C 1
ATOM 1158 O O . LEU A 1 148 ? -30.923 -3.145 59.665 1.00 98.00 148 LEU A O 1
ATOM 1162 N N . THR A 1 149 ? -31.957 -4.892 60.628 1.00 97.81 149 THR A N 1
ATOM 1163 C CA . THR A 1 149 ? -31.546 -5.870 59.607 1.00 97.81 149 THR A CA 1
ATOM 1164 C C . THR A 1 149 ? -32.140 -5.541 58.238 1.00 97.81 149 THR A C 1
ATOM 1166 O O . THR A 1 149 ? -31.423 -5.607 57.242 1.00 97.81 149 THR A O 1
ATOM 1169 N N . GLN A 1 150 ? -33.394 -5.082 58.171 1.00 98.00 150 GLN A N 1
ATOM 1170 C CA . GLN A 1 150 ? -33.990 -4.612 56.918 1.00 98.00 150 GLN A CA 1
ATOM 1171 C C . GLN A 1 150 ? -33.233 -3.407 56.338 1.00 98.00 150 GLN A C 1
ATOM 1173 O O . GLN A 1 150 ? -32.909 -3.403 55.152 1.00 98.00 150 GLN A O 1
ATOM 1178 N N . ALA A 1 151 ? -32.872 -2.420 57.165 1.00 97.88 151 ALA A N 1
ATOM 1179 C CA . ALA A 1 151 ? -32.091 -1.267 56.713 1.00 97.88 151 ALA A CA 1
ATOM 1180 C C . ALA A 1 151 ? -30.701 -1.669 56.180 1.00 97.88 151 ALA A C 1
ATOM 1182 O O . ALA A 1 151 ? -30.220 -1.104 55.194 1.00 97.88 151 ALA A O 1
ATOM 1183 N N . GLN A 1 152 ? -30.060 -2.666 56.800 1.00 97.69 152 GLN A N 1
ATOM 1184 C CA . GLN A 1 152 ? -28.793 -3.224 56.317 1.00 97.69 152 GLN A CA 1
ATOM 1185 C C . GLN A 1 152 ? -28.954 -3.942 54.970 1.00 97.69 152 GLN A C 1
ATOM 1187 O O . GLN A 1 152 ? -28.125 -3.746 54.080 1.00 97.69 152 GLN A O 1
ATOM 1192 N N . ILE A 1 153 ? -30.025 -4.724 54.794 1.00 98.19 153 ILE A N 1
ATOM 1193 C CA . ILE A 1 153 ? -30.352 -5.389 53.522 1.00 98.19 153 ILE A CA 1
ATOM 1194 C C . ILE A 1 153 ? -30.567 -4.353 52.414 1.00 98.19 153 ILE A C 1
ATOM 1196 O O . ILE A 1 153 ? -30.002 -4.488 51.329 1.00 98.19 153 ILE A O 1
ATOM 1200 N N . ASP A 1 154 ? -31.325 -3.291 52.683 1.00 98.25 154 ASP A N 1
ATOM 1201 C CA . ASP A 1 154 ? -31.594 -2.237 51.701 1.00 98.25 154 ASP A CA 1
ATOM 1202 C C . ASP A 1 154 ? -30.314 -1.488 51.305 1.00 98.25 154 ASP A C 1
ATOM 1204 O O . ASP A 1 154 ? -30.083 -1.213 50.123 1.00 98.25 154 ASP A O 1
ATOM 1208 N N . HIS A 1 155 ? -29.439 -1.205 52.277 1.00 98.25 155 HIS A N 1
ATOM 1209 C CA . HIS A 1 155 ? -28.127 -0.620 52.012 1.00 98.25 155 HIS A CA 1
ATOM 1210 C C . HIS A 1 155 ? -27.263 -1.536 51.133 1.00 98.25 155 HIS A C 1
ATOM 1212 O O . HIS A 1 155 ? -26.675 -1.070 50.154 1.00 98.25 155 HIS A O 1
ATOM 1218 N N . LEU A 1 156 ? -27.208 -2.834 51.449 1.00 98.38 156 LEU A N 1
ATOM 1219 C CA . LEU A 1 156 ? -26.454 -3.817 50.671 1.00 98.38 156 LEU A CA 1
ATOM 1220 C C . LEU A 1 156 ? -26.982 -3.905 49.234 1.00 98.38 156 LEU A C 1
ATOM 1222 O O . LEU A 1 156 ? -26.199 -3.807 48.293 1.00 98.38 156 LEU A O 1
ATOM 1226 N N . ASN A 1 157 ? -28.301 -4.001 49.058 1.00 98.19 157 ASN A N 1
ATOM 1227 C CA . ASN A 1 157 ? -28.944 -4.027 47.743 1.00 98.19 157 ASN A CA 1
ATOM 1228 C C . ASN A 1 157 ? -28.603 -2.782 46.921 1.00 98.19 157 ASN A C 1
ATOM 1230 O O . ASN A 1 157 ? -28.235 -2.893 45.754 1.00 98.19 157 ASN A O 1
ATOM 1234 N N . LYS A 1 158 ? -28.650 -1.597 47.540 1.00 98.12 158 LYS A N 1
ATOM 1235 C CA . LYS A 1 158 ? -28.280 -0.342 46.877 1.00 98.12 158 LYS A CA 1
ATOM 1236 C C . LYS A 1 158 ? -26.802 -0.302 46.485 1.00 98.12 158 LYS A C 1
ATOM 1238 O O . LYS A 1 158 ? -26.472 0.245 45.436 1.00 98.12 158 LYS A O 1
ATOM 1243 N N . SER A 1 159 ? -25.916 -0.847 47.318 1.00 97.88 159 SER A N 1
ATOM 1244 C CA . SER A 1 159 ? -24.490 -0.947 46.998 1.00 97.88 159 SER A CA 1
ATOM 1245 C C . SER A 1 159 ? -24.243 -1.912 45.840 1.00 97.88 159 SER A C 1
ATOM 1247 O O . SER A 1 159 ? -23.498 -1.575 44.927 1.00 97.88 159 SER A O 1
ATOM 1249 N N . MET A 1 160 ? -24.895 -3.078 45.844 1.00 98.06 160 MET A N 1
ATOM 1250 C CA . MET A 1 160 ? -24.785 -4.058 44.760 1.00 98.06 160 MET A CA 1
ATOM 1251 C C . MET A 1 160 ? -25.309 -3.510 43.433 1.00 98.06 160 MET A C 1
ATOM 1253 O O . MET A 1 160 ? -24.703 -3.759 42.398 1.00 98.06 160 MET A O 1
ATOM 1257 N N . GLU A 1 161 ? -26.409 -2.755 43.449 1.00 98.12 161 GLU A N 1
ATOM 1258 C CA . GLU A 1 161 ? -26.964 -2.172 42.225 1.00 98.12 161 GLU A CA 1
ATOM 1259 C C . GLU A 1 161 ? -26.015 -1.141 41.606 1.00 98.12 161 GLU A C 1
ATOM 1261 O O . GLU A 1 161 ? -25.778 -1.165 40.401 1.00 98.12 161 GLU A O 1
ATOM 1266 N N . LYS A 1 162 ? -25.389 -0.295 42.434 1.00 98.12 162 LYS A N 1
ATOM 1267 C CA . LYS A 1 162 ? -24.355 0.637 41.963 1.00 98.12 162 LYS A CA 1
ATOM 1268 C C . LYS A 1 162 ? -23.161 -0.089 41.352 1.00 98.12 162 LYS A C 1
ATOM 1270 O O . LYS A 1 162 ? -22.692 0.327 40.303 1.00 98.12 162 LYS A O 1
ATOM 1275 N N . GLU A 1 163 ? -22.695 -1.161 41.990 1.00 97.81 163 GLU A N 1
ATOM 1276 C CA . GLU A 1 163 ? -21.574 -1.964 41.485 1.00 97.81 163 GLU A CA 1
ATOM 1277 C C . GLU A 1 163 ? -21.918 -2.651 40.153 1.00 97.81 163 GLU A C 1
ATOM 1279 O O . GLU A 1 163 ? -21.088 -2.767 39.255 1.00 97.81 163 GLU A O 1
ATOM 1284 N N . ARG A 1 164 ? -23.171 -3.089 39.986 1.00 98.06 164 ARG A N 1
ATOM 1285 C CA . ARG A 1 164 ? -23.656 -3.620 38.706 1.00 98.06 164 ARG A CA 1
ATOM 1286 C C . ARG A 1 164 ? -23.671 -2.543 37.632 1.00 98.06 164 ARG A C 1
ATOM 1288 O O . ARG A 1 164 ? -23.221 -2.799 36.522 1.00 98.06 164 ARG A O 1
ATOM 1295 N N . GLU A 1 165 ? -24.156 -1.348 37.950 1.00 98.38 165 GLU A N 1
ATOM 1296 C CA . GLU A 1 165 ? -24.196 -0.231 37.007 1.00 98.38 165 GLU A CA 1
ATOM 1297 C C . GLU A 1 165 ? -22.786 0.219 36.591 1.00 98.38 165 GLU A C 1
ATOM 1299 O O . GLU A 1 165 ? -22.531 0.427 35.403 1.00 98.38 165 GLU A O 1
ATOM 1304 N N . THR A 1 166 ? -21.839 0.319 37.531 1.00 98.25 166 THR A N 1
ATOM 1305 C CA . THR A 1 166 ? -20.436 0.630 37.211 1.00 98.25 166 THR A CA 1
ATOM 1306 C C . THR A 1 166 ? -19.825 -0.448 36.325 1.00 98.25 166 THR A C 1
ATOM 1308 O O . THR A 1 166 ? -19.262 -0.118 35.281 1.00 98.25 166 THR A O 1
ATOM 1311 N N . MET A 1 167 ? -20.017 -1.723 36.669 1.00 97.50 167 MET A N 1
ATOM 1312 C CA . MET A 1 167 ? -19.519 -2.853 35.888 1.00 97.50 167 MET A CA 1
ATOM 1313 C C . MET A 1 167 ? -20.104 -2.881 34.472 1.00 97.50 167 MET A C 1
ATOM 1315 O O . MET A 1 167 ? -19.360 -3.061 33.513 1.00 97.50 167 MET A O 1
ATOM 1319 N N . ILE A 1 168 ? -21.411 -2.657 34.310 1.00 98.31 168 ILE A N 1
ATOM 1320 C CA . ILE A 1 168 ? -22.066 -2.593 32.993 1.00 98.31 168 ILE A CA 1
ATOM 1321 C C . ILE A 1 168 ? -21.478 -1.452 32.152 1.00 98.31 168 ILE A C 1
ATOM 1323 O O . ILE A 1 168 ? -21.168 -1.645 30.976 1.00 98.31 168 ILE A O 1
ATOM 1327 N N . ASN A 1 169 ? -21.272 -0.278 32.752 1.00 98.06 169 ASN A N 1
ATOM 1328 C CA . ASN A 1 169 ? -20.683 0.870 32.064 1.00 98.06 169 ASN A CA 1
ATOM 1329 C C . ASN A 1 169 ? -19.229 0.613 31.640 1.00 98.06 169 ASN A C 1
ATOM 1331 O O . ASN A 1 169 ? -18.820 1.013 30.549 1.00 98.06 169 ASN A O 1
ATOM 1335 N N . GLU A 1 170 ? -18.437 -0.048 32.483 1.00 98.19 170 GLU A N 1
ATOM 1336 C CA . GLU A 1 170 ? -17.068 -0.449 32.150 1.00 98.19 170 GLU A CA 1
ATOM 1337 C C . GLU A 1 170 ? -17.035 -1.514 31.052 1.00 98.19 170 GLU A C 1
ATOM 1339 O O . GLU A 1 170 ? -16.263 -1.379 30.102 1.00 98.19 170 GLU A O 1
ATOM 1344 N N . PHE A 1 171 ? -17.921 -2.511 31.119 1.00 98.31 171 PHE A N 1
ATOM 1345 C CA . PHE A 1 171 ? -18.073 -3.514 30.066 1.00 98.31 171 PHE A CA 1
ATOM 1346 C C . PHE A 1 171 ? -18.454 -2.885 28.728 1.00 98.31 171 PHE A C 1
ATOM 1348 O O . PHE A 1 171 ? -17.878 -3.257 27.710 1.00 98.31 171 PHE A O 1
ATOM 1355 N N . SER A 1 172 ? -19.364 -1.905 28.715 1.00 98.19 172 SER A N 1
ATOM 1356 C CA . SER A 1 172 ? -19.725 -1.185 27.489 1.00 98.19 172 SER A CA 1
ATOM 1357 C C . SER A 1 172 ? -18.515 -0.472 26.888 1.00 98.19 172 SER A C 1
ATOM 1359 O O . SER A 1 172 ? -18.228 -0.648 25.709 1.00 98.19 172 SER A O 1
ATOM 1361 N N . LYS A 1 173 ? -17.748 0.266 27.704 1.00 98.56 173 LYS A N 1
ATOM 1362 C CA . LYS A 1 173 ? -16.532 0.961 27.243 1.00 98.56 173 LYS A CA 1
ATOM 1363 C C . LYS A 1 173 ? -15.484 -0.005 26.698 1.00 98.56 173 LYS A C 1
ATOM 1365 O O . LYS A 1 173 ? -14.853 0.279 25.682 1.00 98.56 173 LYS A O 1
ATOM 1370 N N . LEU A 1 174 ? -15.275 -1.130 27.382 1.00 98.38 174 LEU A N 1
ATOM 1371 C CA . LEU A 1 174 ? -14.316 -2.142 26.952 1.00 98.38 174 LEU A CA 1
ATOM 1372 C C . LEU A 1 174 ? -14.760 -2.804 25.645 1.00 98.38 174 LEU A C 1
ATOM 1374 O O . LEU A 1 174 ? -13.934 -3.028 24.763 1.00 98.38 174 LEU A O 1
ATOM 1378 N N . ASN A 1 175 ? -16.056 -3.080 25.508 1.00 98.38 175 ASN A N 1
ATOM 1379 C CA . ASN A 1 175 ? -16.627 -3.642 24.294 1.00 98.38 175 ASN A CA 1
ATOM 1380 C C . ASN A 1 175 ? -16.485 -2.679 23.107 1.00 98.38 175 ASN A C 1
ATOM 1382 O O . ASN A 1 175 ? -16.027 -3.099 22.048 1.00 98.38 175 ASN A O 1
ATOM 1386 N N . ASP A 1 176 ? -16.789 -1.392 23.293 1.00 98.38 176 ASP A N 1
ATOM 1387 C CA . ASP A 1 176 ? -16.611 -0.369 22.255 1.00 98.38 176 ASP A CA 1
ATOM 1388 C C . ASP A 1 176 ? -15.143 -0.283 21.809 1.00 98.38 176 ASP A C 1
ATOM 1390 O O . ASP A 1 176 ? -14.840 -0.332 20.616 1.00 98.38 176 ASP A O 1
ATOM 1394 N N . PHE A 1 177 ? -14.209 -0.268 22.767 1.00 98.56 177 PHE A N 1
ATOM 1395 C CA . PHE A 1 177 ? -12.776 -0.271 22.472 1.00 98.56 177 PHE A CA 1
ATOM 1396 C C . PHE A 1 177 ? -12.329 -1.528 21.710 1.00 98.56 177 PHE A C 1
ATOM 1398 O O . PHE A 1 177 ? -11.503 -1.449 20.798 1.00 98.56 177 PHE A O 1
ATOM 1405 N N . LEU A 1 178 ? -12.867 -2.698 22.065 1.00 98.50 178 LEU A N 1
ATOM 1406 C CA . LEU A 1 178 ? -12.556 -3.957 21.393 1.00 98.50 178 LEU A CA 1
ATOM 1407 C C . LEU A 1 178 ? -13.091 -3.979 19.955 1.00 98.50 178 LEU A C 1
ATOM 1409 O O . LEU A 1 178 ? -12.386 -4.434 19.051 1.00 98.50 178 LEU A O 1
ATOM 1413 N N . VAL A 1 179 ? -14.291 -3.445 19.721 1.00 98.50 179 VAL A N 1
ATOM 1414 C CA . VAL A 1 179 ? -14.865 -3.284 18.376 1.00 98.50 179 VAL A CA 1
ATOM 1415 C C . VAL A 1 179 ? -13.997 -2.354 17.527 1.00 98.50 179 VAL A C 1
ATOM 1417 O O . VAL A 1 179 ? -13.642 -2.712 16.400 1.00 98.50 179 VAL A O 1
ATOM 1420 N N . ASP A 1 180 ? -13.584 -1.209 18.073 1.00 98.56 180 ASP A N 1
ATOM 1421 C CA . ASP A 1 180 ? -12.709 -0.262 17.376 1.00 98.56 180 ASP A CA 1
ATOM 1422 C C . ASP A 1 180 ? -11.361 -0.894 17.014 1.00 98.56 180 ASP A C 1
ATOM 1424 O O . ASP A 1 180 ? -10.902 -0.781 15.873 1.00 98.56 180 ASP A O 1
ATOM 1428 N N . LYS A 1 181 ? -10.744 -1.625 17.951 1.00 98.19 181 LYS A N 1
ATOM 1429 C CA . LYS A 1 181 ? -9.475 -2.323 17.704 1.00 98.19 181 LYS A CA 1
ATOM 1430 C C . LYS A 1 181 ? -9.606 -3.450 16.689 1.00 98.19 181 LYS A C 1
ATOM 1432 O O . LYS A 1 181 ? -8.719 -3.614 15.856 1.00 98.19 181 LYS A O 1
ATOM 1437 N N . THR A 1 182 ? -10.717 -4.180 16.707 1.00 98.44 182 THR A N 1
ATOM 1438 C CA . THR A 1 182 ? -11.003 -5.219 15.708 1.00 98.44 182 THR A CA 1
ATOM 1439 C C . THR A 1 182 ? -11.094 -4.603 14.313 1.00 98.44 182 THR A C 1
ATOM 1441 O O . THR A 1 182 ? -10.425 -5.058 13.386 1.00 98.44 182 THR A O 1
ATOM 1444 N N . ARG A 1 183 ? -11.826 -3.492 14.177 1.00 98.25 183 ARG A N 1
ATOM 1445 C CA . ARG A 1 183 ? -11.951 -2.766 12.910 1.00 98.25 183 ARG A CA 1
ATOM 1446 C C . ARG A 1 183 ? -10.615 -2.202 12.422 1.00 98.25 183 ARG A C 1
ATOM 1448 O O . ARG A 1 183 ? -10.337 -2.227 11.224 1.00 98.25 183 ARG A O 1
ATOM 1455 N N . GLU A 1 184 ? -9.787 -1.683 13.327 1.00 98.50 184 GLU A N 1
ATOM 1456 C CA . GLU A 1 184 ? -8.433 -1.223 13.006 1.00 98.50 184 GLU A CA 1
ATOM 1457 C C . GLU A 1 184 ? -7.566 -2.374 12.471 1.00 98.50 184 GLU A C 1
ATOM 1459 O O . GLU A 1 184 ? -6.920 -2.221 11.432 1.00 98.50 184 GLU A O 1
ATOM 1464 N N . CYS A 1 185 ? -7.603 -3.542 13.118 1.00 98.06 185 CYS A N 1
ATOM 1465 C CA . CYS A 1 185 ? -6.905 -4.737 12.648 1.00 98.06 185 CYS A CA 1
ATOM 1466 C C . CYS A 1 185 ? -7.377 -5.179 11.257 1.00 98.06 185 CYS A C 1
ATOM 1468 O O . CYS A 1 185 ? -6.536 -5.465 10.402 1.00 98.06 185 CYS A O 1
ATOM 1470 N N . ASP A 1 186 ? -8.685 -5.191 11.002 1.00 98.31 186 ASP A N 1
ATOM 1471 C CA . ASP A 1 186 ? -9.238 -5.546 9.692 1.00 98.31 186 ASP A CA 1
ATOM 1472 C C . ASP A 1 186 ? -8.768 -4.580 8.599 1.00 98.31 186 ASP A C 1
ATOM 1474 O O . ASP A 1 186 ? -8.302 -5.011 7.540 1.00 98.31 186 ASP A O 1
ATOM 1478 N N . ASN A 1 187 ? -8.804 -3.272 8.874 1.00 98.38 187 ASN A N 1
ATOM 1479 C CA . ASN A 1 187 ? -8.322 -2.246 7.948 1.00 98.38 187 ASN A CA 1
ATOM 1480 C C . ASN A 1 187 ? -6.833 -2.433 7.621 1.00 98.38 187 ASN A C 1
ATOM 1482 O O . ASN A 1 187 ? -6.452 -2.435 6.448 1.00 98.38 187 ASN A O 1
ATOM 1486 N N . LEU A 1 188 ? -5.995 -2.644 8.642 1.00 98.31 188 LEU A N 1
ATOM 1487 C CA . LEU A 1 188 ? -4.562 -2.891 8.462 1.00 98.31 188 LEU A CA 1
ATOM 1488 C C . LEU A 1 188 ? -4.299 -4.184 7.682 1.00 98.31 188 LEU A C 1
ATOM 1490 O O . LEU A 1 188 ? -3.363 -4.253 6.884 1.00 98.31 188 LEU A O 1
ATOM 1494 N N . ASN A 1 189 ? -5.120 -5.215 7.878 1.00 98.31 189 ASN A N 1
ATOM 1495 C CA . ASN A 1 189 ? -4.991 -6.469 7.147 1.00 98.31 189 ASN A CA 1
ATOM 1496 C C . ASN A 1 189 ? -5.315 -6.287 5.654 1.00 98.31 189 ASN A C 1
ATOM 1498 O O . ASN A 1 189 ? -4.580 -6.780 4.789 1.00 98.31 189 ASN A O 1
ATOM 1502 N N . VAL A 1 190 ? -6.359 -5.513 5.340 1.00 98.12 190 VAL A N 1
ATOM 1503 C CA . VAL A 1 190 ? -6.698 -5.131 3.962 1.00 98.12 190 VAL A CA 1
ATOM 1504 C C . VAL A 1 190 ? -5.564 -4.320 3.332 1.00 98.12 190 VAL A C 1
ATOM 1506 O O . VAL A 1 190 ? -5.108 -4.667 2.240 1.00 98.12 190 VAL A O 1
ATOM 1509 N N . GLU A 1 191 ? -5.040 -3.305 4.020 1.00 98.31 191 GLU A N 1
ATOM 1510 C CA . GLU A 1 191 ? -3.926 -2.488 3.522 1.00 98.31 191 GLU A CA 1
ATOM 1511 C C . GLU A 1 191 ? -2.666 -3.329 3.265 1.00 98.31 191 GLU A C 1
ATOM 1513 O O . GLU A 1 191 ? -2.062 -3.250 2.193 1.00 98.31 191 GLU A O 1
ATOM 1518 N N . ASN A 1 192 ? -2.311 -4.222 4.191 1.00 98.25 192 ASN A N 1
ATOM 1519 C CA . ASN A 1 192 ? -1.182 -5.138 4.034 1.00 98.25 192 ASN A CA 1
ATOM 1520 C C . ASN A 1 192 ? -1.365 -6.059 2.815 1.00 98.25 192 ASN A C 1
ATOM 1522 O O . ASN A 1 192 ? -0.430 -6.275 2.038 1.00 98.25 192 ASN A O 1
ATOM 1526 N N . SER A 1 193 ? -2.579 -6.575 2.597 1.00 98.12 193 SER A N 1
ATOM 1527 C CA . SER A 1 193 ? -2.886 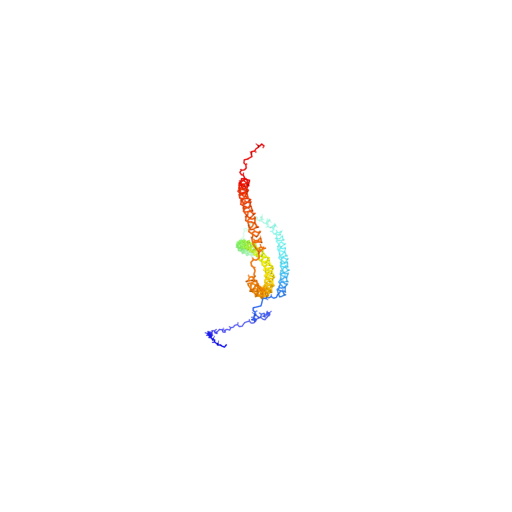-7.392 1.418 1.00 98.12 193 SER A CA 1
ATOM 1528 C C . SER A 1 193 ? -2.708 -6.610 0.107 1.00 98.12 193 SER A C 1
ATOM 1530 O O . SER A 1 193 ? -2.112 -7.126 -0.844 1.00 98.12 193 SER A O 1
ATOM 1532 N N . MET A 1 194 ? -3.124 -5.339 0.084 1.00 98.38 194 MET A N 1
ATOM 1533 C CA . MET A 1 194 ? -2.967 -4.445 -1.062 1.00 98.38 194 MET A CA 1
ATOM 1534 C C . MET A 1 194 ? -1.489 -4.154 -1.343 1.00 98.38 194 MET A C 1
ATOM 1536 O O . MET A 1 194 ? -1.040 -4.296 -2.482 1.00 98.38 194 MET A O 1
ATOM 1540 N N . VAL A 1 195 ? -0.710 -3.809 -0.314 1.00 98.25 195 VAL A N 1
ATOM 1541 C CA . VAL A 1 195 ? 0.732 -3.544 -0.446 1.00 98.25 195 VAL A CA 1
ATOM 1542 C C . VAL A 1 195 ? 1.473 -4.788 -0.942 1.00 98.25 195 VAL A C 1
ATOM 1544 O O . VAL A 1 195 ? 2.305 -4.691 -1.845 1.00 98.25 195 VAL A O 1
ATOM 1547 N N . LYS A 1 196 ? 1.136 -5.984 -0.441 1.00 98.38 196 LYS A N 1
ATOM 1548 C CA . LYS A 1 196 ? 1.699 -7.252 -0.943 1.00 98.38 196 LYS A CA 1
ATOM 1549 C C . LYS A 1 196 ? 1.396 -7.478 -2.425 1.00 98.38 196 LYS A C 1
ATOM 1551 O O . LYS A 1 196 ? 2.280 -7.919 -3.164 1.00 98.38 196 LYS A O 1
ATOM 1556 N N . ALA A 1 197 ? 0.176 -7.175 -2.870 1.00 98.12 197 ALA A N 1
ATOM 1557 C CA . ALA A 1 197 ? -0.198 -7.284 -4.278 1.00 98.12 197 ALA A CA 1
ATOM 1558 C C . ALA A 1 197 ? 0.587 -6.290 -5.153 1.00 98.12 197 ALA A C 1
ATOM 1560 O O . ALA A 1 197 ? 1.143 -6.682 -6.180 1.00 98.12 197 ALA A O 1
ATOM 1561 N N . GLN A 1 198 ? 0.711 -5.033 -4.715 1.00 98.25 198 GLN A N 1
ATOM 1562 C CA . GLN A 1 198 ? 1.511 -4.015 -5.404 1.00 98.25 198 GLN A CA 1
ATOM 1563 C C . GLN A 1 198 ? 2.988 -4.411 -5.503 1.00 98.25 198 GLN A C 1
ATOM 1565 O O . GLN A 1 198 ? 3.592 -4.285 -6.568 1.00 98.25 198 GLN A O 1
ATOM 1570 N N . LEU A 1 199 ? 3.559 -4.953 -4.427 1.00 98.38 199 LEU A N 1
ATOM 1571 C CA . LEU A 1 199 ? 4.948 -5.404 -4.400 1.00 98.38 199 LEU A CA 1
ATOM 1572 C C . LEU A 1 199 ? 5.182 -6.572 -5.366 1.00 98.38 199 LEU A C 1
ATOM 1574 O O . LEU A 1 199 ? 6.207 -6.602 -6.048 1.00 98.38 199 LEU A O 1
ATOM 1578 N N . ARG A 1 200 ? 4.220 -7.497 -5.487 1.00 98.12 200 ARG A N 1
ATOM 1579 C CA . ARG A 1 200 ? 4.271 -8.572 -6.489 1.00 98.12 200 ARG A CA 1
ATOM 1580 C C . ARG A 1 200 ? 4.288 -8.007 -7.912 1.00 98.12 200 ARG A C 1
ATOM 1582 O O . ARG A 1 200 ? 5.186 -8.350 -8.671 1.00 98.12 200 ARG A O 1
ATOM 1589 N N . MET A 1 201 ? 3.374 -7.091 -8.242 1.00 97.94 201 MET A N 1
ATOM 1590 C CA . MET A 1 201 ? 3.349 -6.452 -9.567 1.00 97.94 201 MET A CA 1
ATOM 1591 C C . MET A 1 201 ? 4.654 -5.712 -9.881 1.00 97.94 201 MET A C 1
ATOM 1593 O O . MET A 1 201 ? 5.162 -5.782 -11.001 1.00 97.94 201 MET A O 1
ATOM 1597 N N . LEU A 1 202 ? 5.219 -5.011 -8.893 1.00 98.06 202 LEU A N 1
ATOM 1598 C CA . LEU A 1 202 ? 6.484 -4.303 -9.060 1.00 98.06 202 LEU A CA 1
ATOM 1599 C C . LEU A 1 202 ? 7.636 -5.283 -9.311 1.00 98.06 202 LEU A C 1
ATOM 1601 O O . LEU A 1 202 ? 8.443 -5.057 -10.210 1.00 98.06 202 LEU A O 1
ATOM 1605 N N . LYS A 1 203 ? 7.686 -6.389 -8.561 1.00 98.25 203 LYS A N 1
ATOM 1606 C CA . LYS A 1 203 ? 8.686 -7.447 -8.739 1.00 98.25 203 LYS A CA 1
ATOM 1607 C C . LYS A 1 203 ? 8.619 -8.051 -10.144 1.00 98.25 203 LYS A C 1
ATOM 1609 O O . LYS A 1 203 ? 9.656 -8.176 -10.794 1.00 98.25 203 LYS A O 1
ATOM 1614 N N . ASP A 1 204 ? 7.418 -8.349 -10.632 1.00 97.81 204 ASP A N 1
ATOM 1615 C CA . ASP A 1 204 ? 7.213 -8.883 -11.982 1.00 97.81 204 ASP A CA 1
ATOM 1616 C C . ASP A 1 204 ? 7.630 -7.861 -13.058 1.00 97.81 204 ASP A C 1
ATOM 1618 O O . ASP A 1 204 ? 8.288 -8.211 -14.040 1.00 97.81 204 ASP A O 1
ATOM 1622 N N . SER A 1 205 ? 7.332 -6.572 -12.846 1.00 98.12 205 SER A N 1
ATOM 1623 C CA . SER A 1 205 ? 7.762 -5.485 -13.736 1.00 98.12 205 SER A CA 1
ATOM 1624 C C . SER A 1 205 ? 9.284 -5.326 -13.784 1.00 98.12 205 SER A C 1
ATOM 1626 O O . SER A 1 205 ? 9.846 -5.129 -14.863 1.00 98.12 205 SER A O 1
ATOM 1628 N N . VAL A 1 206 ? 9.964 -5.420 -12.638 1.00 98.19 206 VAL A N 1
ATOM 1629 C CA . VAL A 1 206 ? 11.431 -5.355 -12.561 1.00 98.19 206 VAL A CA 1
ATOM 1630 C C . VAL A 1 206 ? 12.053 -6.528 -13.311 1.00 98.19 206 VAL A C 1
ATOM 1632 O O . VAL A 1 206 ? 12.888 -6.296 -14.180 1.00 98.19 206 VAL A O 1
ATOM 1635 N N . ALA A 1 207 ? 11.577 -7.755 -13.083 1.00 98.00 207 ALA A N 1
ATOM 1636 C CA . ALA A 1 207 ? 12.066 -8.932 -13.800 1.00 98.00 207 ALA A CA 1
ATOM 1637 C C . ALA A 1 207 ? 11.879 -8.804 -15.327 1.00 98.00 207 ALA A C 1
ATOM 1639 O O . ALA A 1 207 ? 12.773 -9.141 -16.107 1.00 98.00 207 ALA A O 1
ATOM 1640 N N . ALA A 1 208 ? 10.740 -8.262 -15.774 1.00 98.25 208 ALA A N 1
ATOM 1641 C CA . ALA A 1 208 ? 10.494 -7.999 -17.191 1.00 98.25 208 ALA A CA 1
ATOM 1642 C C . ALA A 1 208 ? 11.453 -6.940 -17.768 1.00 98.25 208 ALA A C 1
ATOM 1644 O O . ALA A 1 208 ? 11.977 -7.118 -18.870 1.00 98.25 208 ALA A O 1
ATOM 1645 N N . LYS A 1 209 ? 11.719 -5.857 -17.023 1.00 98.19 209 LYS A N 1
ATOM 1646 C CA . LYS A 1 209 ? 12.682 -4.817 -17.420 1.00 98.19 209 LYS A CA 1
ATOM 1647 C C . LYS A 1 209 ? 14.108 -5.356 -17.484 1.00 98.19 209 LYS A C 1
ATOM 1649 O O . LYS A 1 209 ? 14.804 -5.067 -18.448 1.00 98.19 209 LYS A O 1
ATOM 1654 N N . GLU A 1 210 ? 14.535 -6.154 -16.511 1.00 98.38 210 GLU A N 1
ATOM 1655 C CA . GLU A 1 210 ? 15.865 -6.775 -16.500 1.00 98.38 210 GLU A CA 1
ATOM 1656 C C . GLU A 1 210 ? 16.069 -7.692 -17.708 1.00 98.38 210 GLU A C 1
ATOM 1658 O O . GLU A 1 210 ? 17.100 -7.615 -18.381 1.00 98.38 210 GLU A O 1
ATOM 1663 N N . LYS A 1 211 ? 15.057 -8.502 -18.045 1.00 98.25 211 LYS A N 1
ATOM 1664 C CA . LYS A 1 211 ? 15.077 -9.323 -19.260 1.00 98.25 211 LYS A CA 1
ATOM 1665 C C . LYS A 1 211 ? 15.209 -8.461 -20.516 1.00 98.25 211 LYS A C 1
ATOM 1667 O O . LYS A 1 211 ? 16.079 -8.726 -21.341 1.00 98.25 211 LYS A O 1
ATOM 1672 N N . LEU A 1 212 ? 14.398 -7.406 -20.633 1.00 98.19 212 LEU A N 1
ATOM 1673 C CA . LEU A 1 212 ? 14.451 -6.485 -21.770 1.00 98.19 212 LEU A CA 1
ATOM 1674 C C . LEU A 1 212 ? 15.823 -5.811 -21.896 1.00 98.19 212 LEU A C 1
ATOM 1676 O O . LEU A 1 212 ? 16.362 -5.723 -22.996 1.00 98.19 212 LEU A O 1
ATOM 1680 N N . VAL A 1 213 ? 16.407 -5.362 -20.783 1.00 98.50 213 VAL A N 1
ATOM 1681 C CA . VAL A 1 213 ? 17.754 -4.778 -20.762 1.00 98.50 213 VAL A CA 1
ATOM 1682 C C . VAL A 1 213 ? 18.782 -5.803 -21.234 1.00 98.50 213 VAL A C 1
ATOM 1684 O O . VAL A 1 213 ? 19.583 -5.478 -22.103 1.00 98.50 213 VAL A O 1
ATOM 1687 N N . SER A 1 214 ? 18.728 -7.047 -20.746 1.00 98.25 214 SER A N 1
ATOM 1688 C CA . SER A 1 214 ? 19.628 -8.117 -21.198 1.00 98.25 214 SER A CA 1
ATOM 1689 C C . SER A 1 214 ? 19.524 -8.367 -22.706 1.00 98.25 214 SER A C 1
ATOM 1691 O O . SER A 1 214 ? 20.544 -8.485 -23.391 1.00 98.25 214 SER A O 1
ATOM 1693 N N . ASP A 1 215 ? 18.301 -8.415 -23.236 1.00 98.31 215 ASP A N 1
ATOM 1694 C CA . ASP A 1 215 ? 18.047 -8.638 -24.659 1.00 98.31 215 ASP A CA 1
ATOM 1695 C C . ASP A 1 215 ? 18.550 -7.462 -25.510 1.00 98.31 215 ASP A C 1
ATOM 1697 O O . ASP A 1 215 ? 19.214 -7.679 -26.528 1.00 98.31 215 ASP A O 1
ATOM 1701 N N . LEU A 1 216 ? 18.332 -6.221 -25.060 1.00 98.19 216 LEU A N 1
ATOM 1702 C CA . LEU A 1 216 ? 18.865 -5.020 -25.709 1.00 98.19 216 LEU A CA 1
ATOM 1703 C C . LEU A 1 216 ? 20.394 -4.982 -25.674 1.00 98.19 216 LEU A C 1
ATOM 1705 O O . LEU A 1 216 ? 21.012 -4.717 -26.698 1.00 98.19 216 LEU A O 1
ATOM 1709 N N . THR A 1 217 ? 21.028 -5.299 -24.543 1.00 98.38 217 THR A N 1
ATOM 1710 C CA . THR A 1 217 ? 22.493 -5.363 -24.449 1.00 98.38 217 THR A CA 1
ATOM 1711 C C . THR A 1 217 ? 23.066 -6.380 -25.437 1.00 98.38 217 THR A C 1
ATOM 1713 O O . THR A 1 217 ? 24.036 -6.079 -26.132 1.00 98.38 217 THR A O 1
ATOM 1716 N N . LYS A 1 218 ? 22.441 -7.559 -25.566 1.00 98.12 218 LYS A N 1
ATOM 1717 C CA . LYS A 1 218 ? 22.842 -8.573 -26.557 1.00 98.12 218 LYS A CA 1
ATOM 1718 C C . LYS A 1 218 ? 22.649 -8.086 -27.992 1.00 98.12 218 LYS A C 1
ATOM 1720 O O . LYS A 1 218 ? 23.513 -8.333 -28.829 1.00 98.12 218 LYS A O 1
ATOM 1725 N N . ALA A 1 219 ? 21.531 -7.424 -28.290 1.00 98.25 219 ALA A N 1
ATOM 1726 C CA . ALA A 1 219 ? 21.259 -6.882 -29.619 1.00 98.25 219 ALA A CA 1
ATOM 1727 C C . ALA A 1 219 ? 22.278 -5.799 -30.003 1.00 98.25 219 ALA A C 1
ATOM 1729 O O . ALA A 1 219 ? 22.855 -5.861 -31.086 1.00 98.25 219 ALA A O 1
ATOM 1730 N N . THR A 1 220 ? 22.572 -4.873 -29.088 1.00 98.06 220 THR A N 1
ATOM 1731 C CA . THR A 1 220 ? 23.573 -3.819 -29.287 1.00 98.06 220 THR A CA 1
ATOM 1732 C C . THR A 1 220 ? 24.968 -4.399 -29.499 1.00 98.06 220 THR A C 1
ATOM 1734 O O . THR A 1 220 ? 25.667 -3.964 -30.406 1.00 98.06 220 THR A O 1
ATOM 1737 N N . ALA A 1 221 ? 25.366 -5.414 -28.724 1.00 98.12 221 ALA A N 1
ATOM 1738 C CA . ALA A 1 221 ? 26.659 -6.075 -28.908 1.00 98.12 221 ALA A CA 1
ATOM 1739 C C . ALA A 1 221 ? 26.781 -6.749 -30.288 1.00 98.12 221 ALA A C 1
ATOM 1741 O O . ALA A 1 221 ? 27.825 -6.658 -30.929 1.00 98.12 221 ALA A O 1
ATOM 1742 N N . LYS A 1 222 ? 25.706 -7.391 -30.772 1.00 98.25 222 LYS A N 1
ATOM 1743 C CA . LYS A 1 222 ? 25.670 -7.992 -32.115 1.00 98.25 222 LYS A CA 1
ATOM 1744 C C . LYS A 1 222 ? 25.774 -6.946 -33.224 1.00 98.25 222 LYS A C 1
ATOM 1746 O O . LYS A 1 222 ? 26.525 -7.155 -34.171 1.00 98.25 222 LYS A O 1
ATOM 1751 N N . GLU A 1 223 ? 25.036 -5.843 -33.113 1.00 97.62 223 GLU A N 1
ATOM 1752 C CA . GLU A 1 223 ? 25.101 -4.758 -34.100 1.00 97.62 223 GLU A CA 1
ATOM 1753 C C . GLU A 1 223 ? 26.486 -4.104 -34.106 1.00 97.62 223 GLU A C 1
ATOM 1755 O O . GLU A 1 223 ? 27.040 -3.867 -35.173 1.00 97.62 223 GLU A O 1
ATOM 1760 N N . LEU A 1 224 ? 27.090 -3.886 -32.935 1.00 97.81 224 LEU A N 1
ATOM 1761 C CA . LEU A 1 224 ? 28.434 -3.322 -32.826 1.00 97.81 224 LEU A CA 1
ATOM 1762 C C . LEU A 1 224 ? 29.478 -4.218 -33.507 1.00 97.81 224 LEU A C 1
ATOM 1764 O O . LEU A 1 224 ? 30.242 -3.730 -34.333 1.00 97.81 224 LEU A O 1
ATOM 1768 N N . ALA A 1 225 ? 29.445 -5.531 -33.257 1.00 97.88 225 ALA A N 1
ATOM 1769 C CA . ALA A 1 225 ? 30.335 -6.482 -33.928 1.00 97.88 225 ALA A CA 1
ATOM 1770 C C . ALA A 1 225 ? 30.146 -6.488 -35.457 1.00 97.88 225 ALA A C 1
ATOM 1772 O O . ALA A 1 225 ? 31.114 -6.595 -36.209 1.00 97.88 225 ALA A O 1
ATOM 1773 N N . LYS A 1 226 ? 28.902 -6.343 -35.932 1.00 98.06 226 LYS A N 1
ATOM 1774 C CA . LYS A 1 226 ? 28.609 -6.232 -37.365 1.00 98.06 226 LYS A CA 1
ATOM 1775 C C . LYS A 1 226 ? 29.211 -4.957 -37.965 1.00 98.06 226 LYS A C 1
ATOM 1777 O O . LYS A 1 226 ? 29.821 -5.028 -39.026 1.00 98.06 226 LYS A O 1
ATOM 1782 N N . ARG A 1 227 ? 29.072 -3.814 -37.285 1.00 96.81 227 ARG A N 1
ATOM 1783 C CA . ARG A 1 227 ? 29.654 -2.535 -37.724 1.00 96.81 227 ARG A CA 1
ATOM 1784 C C . ARG A 1 227 ? 31.174 -2.566 -37.752 1.00 96.81 227 ARG A C 1
ATOM 1786 O O . ARG A 1 227 ? 31.754 -2.098 -38.721 1.00 96.81 227 ARG A O 1
ATOM 1793 N N . GLU A 1 228 ? 31.810 -3.173 -36.753 1.00 97.88 228 GLU A N 1
ATOM 1794 C CA . GLU A 1 228 ? 33.266 -3.355 -36.751 1.00 97.88 228 GLU A CA 1
ATOM 1795 C C . GLU A 1 228 ? 33.748 -4.173 -37.956 1.00 97.88 228 GLU A C 1
ATOM 1797 O O . GLU A 1 228 ? 34.803 -3.883 -38.520 1.00 97.88 228 GLU A O 1
ATOM 1802 N N . GLU A 1 229 ? 32.989 -5.188 -38.371 1.00 97.75 229 GLU A N 1
ATOM 1803 C CA . GLU A 1 229 ? 33.323 -5.973 -39.558 1.00 97.75 229 GLU A CA 1
ATOM 1804 C C . GLU A 1 229 ? 33.099 -5.183 -40.856 1.00 97.75 229 GLU A C 1
ATOM 1806 O O . GLU A 1 229 ? 33.964 -5.179 -41.733 1.00 97.75 229 GLU A O 1
ATOM 1811 N N . GLU A 1 230 ? 31.984 -4.452 -40.964 1.00 97.44 230 GLU A N 1
ATOM 1812 C CA . GLU A 1 230 ? 31.715 -3.544 -42.088 1.00 97.44 230 GLU A CA 1
ATOM 1813 C C . GLU A 1 230 ? 32.824 -2.479 -42.231 1.00 97.44 230 GLU A C 1
ATOM 1815 O O . GLU A 1 230 ? 33.317 -2.249 -43.338 1.00 97.44 230 GLU A O 1
ATOM 1820 N N . ASP A 1 231 ? 33.290 -1.894 -41.123 1.00 97.69 231 ASP A N 1
ATOM 1821 C CA . ASP A 1 231 ? 34.371 -0.902 -41.108 1.00 97.69 231 ASP A CA 1
ATOM 1822 C C . ASP A 1 231 ? 35.712 -1.493 -41.570 1.00 97.69 231 ASP A C 1
ATOM 1824 O O . ASP A 1 231 ? 36.431 -0.858 -42.346 1.00 97.69 231 ASP A O 1
ATOM 1828 N N . LYS A 1 232 ? 36.047 -2.731 -41.173 1.00 97.38 232 LYS A N 1
ATOM 1829 C CA . LYS A 1 232 ? 37.246 -3.431 -41.680 1.00 97.38 232 LYS A CA 1
ATOM 1830 C C . LYS A 1 232 ? 37.167 -3.665 -43.188 1.00 97.38 232 LYS A C 1
ATOM 1832 O O . LYS A 1 232 ? 38.149 -3.440 -43.904 1.00 97.38 232 LYS A O 1
ATOM 1837 N N . VAL A 1 233 ? 36.010 -4.094 -43.694 1.00 97.56 233 VAL A N 1
ATOM 1838 C CA . VAL A 1 233 ? 35.791 -4.301 -45.135 1.00 97.56 233 VAL A CA 1
ATOM 1839 C C . VAL A 1 233 ? 35.918 -2.979 -45.901 1.00 97.56 233 VAL A C 1
ATOM 1841 O O . VAL A 1 233 ? 36.562 -2.926 -46.950 1.00 97.56 233 VAL A O 1
ATOM 1844 N N . LEU A 1 234 ? 35.376 -1.882 -45.371 1.00 97.19 234 LEU A N 1
ATOM 1845 C CA . LEU A 1 234 ? 35.516 -0.560 -45.987 1.00 97.19 234 LEU A CA 1
ATOM 1846 C C . LEU A 1 234 ? 36.964 -0.058 -45.961 1.00 97.19 234 LEU A C 1
ATOM 1848 O O . LEU A 1 234 ? 37.450 0.434 -46.981 1.00 97.19 234 LEU A O 1
ATOM 1852 N N . ALA A 1 235 ? 37.676 -0.217 -44.844 1.00 96.94 235 ALA A N 1
ATOM 1853 C CA . ALA A 1 235 ? 39.077 0.182 -44.721 1.00 96.94 235 ALA A CA 1
ATOM 1854 C C . ALA A 1 235 ? 39.979 -0.573 -45.712 1.00 96.94 235 ALA A C 1
ATOM 1856 O O . ALA A 1 235 ? 40.791 0.043 -46.406 1.00 96.94 235 ALA A O 1
ATOM 1857 N N . THR A 1 236 ? 39.795 -1.892 -45.842 1.00 97.06 236 THR A N 1
ATOM 1858 C CA . THR A 1 236 ? 40.532 -2.702 -46.829 1.00 97.06 236 THR A CA 1
ATOM 1859 C C . THR A 1 236 ? 40.216 -2.269 -48.260 1.00 97.06 236 THR A C 1
ATOM 1861 O O . THR A 1 236 ? 41.135 -2.084 -49.060 1.00 97.06 236 THR A O 1
ATOM 1864 N N . ARG A 1 237 ? 38.941 -2.010 -48.586 1.00 97.12 237 ARG A N 1
ATOM 1865 C CA . ARG A 1 237 ? 38.549 -1.521 -49.916 1.00 97.12 237 ARG A CA 1
ATOM 1866 C C . ARG A 1 237 ? 39.131 -0.143 -50.234 1.00 97.12 237 ARG A C 1
ATOM 1868 O O . ARG A 1 237 ? 39.565 0.071 -51.364 1.00 97.12 237 ARG A O 1
ATOM 1875 N N . LEU A 1 238 ? 39.158 0.774 -49.267 1.00 96.69 238 LEU A N 1
ATOM 1876 C CA . LEU A 1 238 ? 39.763 2.099 -49.428 1.00 96.69 238 LEU A CA 1
ATOM 1877 C C . LEU A 1 238 ? 41.272 2.013 -49.675 1.00 96.69 238 LEU A C 1
ATOM 1879 O O . LEU A 1 238 ? 41.767 2.736 -50.535 1.00 96.69 238 LEU A O 1
ATOM 1883 N N . SER A 1 239 ? 41.981 1.112 -48.986 1.00 96.88 239 SER A N 1
ATOM 1884 C CA . SER A 1 239 ? 43.409 0.870 -49.234 1.00 96.88 239 SER A CA 1
ATOM 1885 C C . SER A 1 239 ? 43.657 0.411 -50.671 1.00 96.88 239 SER A C 1
ATOM 1887 O O . SER A 1 239 ? 44.470 1.007 -51.368 1.00 96.88 239 SER A O 1
ATOM 1889 N N . VAL A 1 240 ? 42.893 -0.579 -51.149 1.00 95.94 240 VAL A N 1
ATOM 1890 C CA . VAL A 1 240 ? 42.999 -1.073 -52.534 1.00 95.94 240 VAL A CA 1
ATOM 1891 C C . VAL A 1 240 ? 42.732 0.044 -53.546 1.00 95.94 240 VAL A C 1
ATOM 1893 O O . VAL A 1 240 ? 43.500 0.222 -54.485 1.00 95.94 240 VAL A O 1
ATOM 1896 N N . LEU A 1 241 ? 41.677 0.842 -53.345 1.00 95.12 241 LEU A N 1
ATOM 1897 C CA . LEU A 1 241 ? 41.363 1.971 -54.228 1.00 95.12 241 LEU A CA 1
ATOM 1898 C C . LEU A 1 241 ? 42.450 3.055 -54.204 1.00 95.12 241 LEU A C 1
ATOM 1900 O O . LEU A 1 241 ? 42.696 3.692 -55.229 1.00 95.12 241 LEU A O 1
ATOM 1904 N N . ALA A 1 242 ? 43.093 3.288 -53.058 1.00 95.88 242 ALA A N 1
ATOM 1905 C CA . ALA A 1 242 ? 44.212 4.216 -52.955 1.00 95.88 242 ALA A CA 1
ATOM 1906 C C . ALA A 1 242 ? 45.422 3.717 -53.760 1.00 95.88 242 ALA A C 1
ATOM 1908 O O . ALA A 1 242 ? 45.986 4.491 -54.535 1.00 95.88 242 ALA A O 1
ATOM 1909 N N . ASP A 1 243 ? 45.761 2.430 -53.649 1.00 95.56 243 ASP A N 1
ATOM 1910 C CA . ASP A 1 243 ? 46.844 1.798 -54.412 1.00 95.56 243 ASP A CA 1
ATOM 1911 C C . ASP A 1 243 ? 46.561 1.821 -55.927 1.00 95.56 243 ASP A C 1
ATOM 1913 O O . ASP A 1 243 ? 47.424 2.195 -56.732 1.00 95.56 243 ASP A O 1
ATOM 1917 N N . GLU A 1 244 ? 45.324 1.505 -56.329 1.00 95.06 244 GLU A N 1
ATOM 1918 C CA . GLU A 1 244 ? 44.851 1.616 -57.716 1.00 95.06 244 GLU A CA 1
ATOM 1919 C C . GLU A 1 244 ? 44.974 3.063 -58.229 1.00 95.06 244 GLU A C 1
ATOM 1921 O O . GLU A 1 244 ? 45.507 3.301 -59.315 1.00 95.06 244 GLU A O 1
ATOM 1926 N N . ASN A 1 245 ? 44.544 4.057 -57.442 1.00 94.06 245 ASN A N 1
ATOM 1927 C CA . ASN A 1 245 ? 44.637 5.471 -57.811 1.00 94.06 245 ASN A CA 1
ATOM 1928 C C . ASN A 1 245 ? 46.091 5.931 -57.962 1.00 94.06 245 ASN A C 1
ATOM 1930 O O . ASN A 1 245 ? 46.421 6.628 -58.923 1.00 94.06 245 ASN A O 1
ATOM 1934 N N . MET A 1 246 ? 46.974 5.520 -57.050 1.00 93.50 246 MET A N 1
ATOM 1935 C CA . MET A 1 246 ? 48.405 5.810 -57.136 1.00 93.50 246 MET A CA 1
ATOM 1936 C C . MET A 1 246 ? 49.033 5.196 -58.392 1.00 93.50 246 MET A C 1
ATOM 1938 O O . MET A 1 246 ? 49.795 5.871 -59.092 1.00 93.50 246 MET A O 1
ATOM 1942 N N . THR A 1 247 ? 48.657 3.961 -58.733 1.00 93.38 247 THR A N 1
ATOM 1943 C CA . THR A 1 247 ? 49.099 3.274 -59.958 1.00 93.38 247 THR A CA 1
ATOM 1944 C C . THR A 1 247 ? 48.628 4.017 -61.209 1.00 93.38 247 THR A C 1
ATOM 1946 O O . THR A 1 247 ? 49.421 4.276 -62.120 1.00 93.38 247 THR A O 1
ATOM 1949 N N . LEU A 1 248 ? 47.358 4.439 -61.241 1.00 92.50 248 LEU A N 1
ATOM 1950 C CA . LEU A 1 248 ? 46.796 5.217 -62.346 1.00 92.50 248 LEU A CA 1
ATOM 1951 C C . LEU A 1 248 ? 47.478 6.580 -62.490 1.00 92.50 248 LEU A C 1
ATOM 1953 O O . LEU A 1 248 ? 47.837 6.959 -63.601 1.00 92.50 248 LEU A O 1
ATOM 1957 N N . ARG A 1 249 ? 47.710 7.306 -61.388 1.00 88.94 249 ARG A N 1
ATOM 1958 C CA . ARG A 1 249 ? 48.429 8.593 -61.407 1.00 88.94 249 ARG A CA 1
ATOM 1959 C C . ARG A 1 249 ? 49.851 8.441 -61.928 1.00 88.94 249 ARG A C 1
ATOM 1961 O O . ARG A 1 249 ? 50.278 9.244 -62.750 1.00 88.94 249 ARG A O 1
ATOM 1968 N N . THR A 1 250 ? 50.565 7.413 -61.477 1.00 88.38 250 THR A N 1
ATOM 1969 C CA . THR A 1 250 ? 51.927 7.117 -61.945 1.00 88.38 250 THR A CA 1
ATOM 1970 C C . THR A 1 250 ? 51.920 6.811 -63.442 1.00 88.38 250 THR A C 1
ATOM 1972 O O . THR A 1 250 ? 52.687 7.409 -64.191 1.00 88.38 250 THR A O 1
ATOM 1975 N N . SER A 1 251 ? 50.980 5.978 -63.901 1.00 87.19 251 SER A N 1
ATOM 1976 C CA . SER A 1 251 ? 50.800 5.667 -65.326 1.00 87.19 251 SER A CA 1
ATOM 1977 C C . SER A 1 251 ? 50.475 6.922 -66.147 1.00 87.19 251 SER A C 1
ATOM 1979 O O . SER A 1 251 ? 51.082 7.165 -67.188 1.00 87.19 251 SER A O 1
ATOM 1981 N N . LEU A 1 252 ? 49.571 7.775 -65.658 1.00 83.62 252 LEU A N 1
ATOM 1982 C CA . LEU A 1 252 ? 49.218 9.040 -66.302 1.00 83.62 252 LEU A CA 1
ATOM 1983 C C . LEU A 1 252 ? 50.409 9.999 -66.364 1.00 83.62 252 LEU A C 1
ATOM 1985 O O . LEU A 1 252 ? 50.577 10.660 -67.375 1.00 83.62 252 LEU A O 1
ATOM 1989 N N . LEU A 1 253 ? 51.249 10.079 -65.332 1.00 79.94 253 LEU A N 1
ATOM 1990 C CA . LEU A 1 253 ? 52.473 10.882 -65.378 1.00 79.94 253 LEU A CA 1
ATOM 1991 C C . LEU A 1 253 ? 53.459 10.336 -66.418 1.00 79.94 253 LEU A C 1
ATOM 1993 O O . LEU A 1 253 ? 54.032 11.120 -67.170 1.00 79.94 253 LEU A O 1
ATOM 1997 N N . THR A 1 254 ? 53.609 9.010 -66.523 1.00 77.44 254 THR A N 1
ATOM 1998 C CA . THR A 1 254 ? 54.456 8.397 -67.562 1.00 77.44 254 THR A CA 1
ATOM 1999 C C . THR A 1 254 ? 53.920 8.622 -68.980 1.00 77.44 254 THR A C 1
ATOM 2001 O O . THR A 1 254 ? 54.706 8.833 -69.897 1.00 77.44 254 THR A O 1
ATOM 2004 N N . LEU A 1 255 ? 52.594 8.646 -69.165 1.00 72.75 255 LEU A N 1
ATOM 2005 C CA . LEU A 1 255 ? 51.935 8.948 -70.444 1.00 72.75 255 LEU A CA 1
ATOM 2006 C C . LEU A 1 255 ? 51.929 10.456 -70.755 1.00 72.75 255 LEU A C 1
ATOM 2008 O O . LEU A 1 255 ? 52.169 10.867 -71.884 1.00 72.75 255 LEU A O 1
ATOM 2012 N N . GLY A 1 256 ? 51.682 11.290 -69.747 1.00 57.38 256 GLY A N 1
ATOM 2013 C CA . GLY A 1 256 ? 51.604 12.749 -69.822 1.00 57.38 256 GLY A CA 1
ATOM 2014 C C . GLY A 1 256 ? 52.962 13.436 -69.959 1.00 57.38 256 GLY A C 1
ATOM 2015 O O . GLY A 1 256 ? 53.013 14.585 -70.391 1.00 57.38 256 GLY A O 1
ATOM 2016 N N . ALA A 1 257 ? 54.062 12.728 -69.685 1.00 52.72 257 ALA A N 1
ATOM 2017 C CA . ALA A 1 257 ? 55.402 13.140 -70.096 1.00 52.72 257 ALA A CA 1
ATOM 2018 C C . ALA A 1 257 ? 55.563 13.195 -71.631 1.00 52.72 257 ALA A C 1
ATOM 2020 O O . ALA A 1 257 ? 56.501 13.829 -72.107 1.00 52.72 257 ALA A O 1
ATOM 2021 N N . ASN A 1 258 ? 54.636 12.600 -72.397 1.00 56.03 258 ASN A N 1
ATOM 2022 C CA . ASN A 1 258 ? 54.721 12.531 -73.852 1.00 56.03 258 ASN A CA 1
ATOM 2023 C C . ASN A 1 258 ? 53.725 13.408 -74.629 1.00 56.03 258 ASN A C 1
ATOM 2025 O O . ASN A 1 258 ? 53.887 13.475 -75.837 1.00 56.03 258 ASN A O 1
ATOM 2029 N N . GLU A 1 259 ? 52.761 14.129 -74.030 1.00 55.94 259 GLU A N 1
ATOM 2030 C CA . GLU A 1 259 ? 51.884 15.035 -74.810 1.00 55.94 259 GLU A CA 1
ATOM 2031 C C . GLU A 1 259 ? 51.029 15.990 -73.939 1.00 55.94 259 GLU A C 1
ATOM 2033 O O . GLU A 1 259 ? 50.022 15.597 -73.350 1.00 55.94 259 GLU A O 1
ATOM 2038 N N . LEU A 1 260 ? 51.333 17.298 -73.930 1.00 55.81 260 LEU A N 1
ATOM 2039 C CA . LEU A 1 260 ? 50.347 18.333 -73.566 1.00 55.81 260 LEU A CA 1
ATOM 2040 C C . LEU A 1 260 ? 49.519 18.696 -74.809 1.00 55.81 260 LEU A C 1
ATOM 2042 O O . LEU A 1 260 ? 49.715 19.735 -75.442 1.00 55.81 260 LEU A O 1
ATOM 2046 N N . SER A 1 261 ? 48.590 17.805 -75.161 1.00 68.00 261 SER A N 1
ATOM 2047 C CA . SER A 1 261 ? 47.665 17.969 -76.288 1.00 68.00 261 SER A CA 1
ATOM 2048 C C . SER A 1 261 ? 46.652 19.115 -76.048 1.00 68.00 261 SER A C 1
ATOM 2050 O O . SER A 1 261 ? 46.150 19.262 -74.924 1.00 68.00 261 SER A O 1
ATOM 2052 N N . PRO A 1 262 ? 46.282 19.907 -77.081 1.00 60.62 262 PRO A N 1
ATOM 2053 C CA . PRO A 1 262 ? 45.308 21.012 -77.023 1.00 60.62 262 PRO A CA 1
ATOM 2054 C C . PRO A 1 262 ? 43.955 20.683 -76.364 1.00 60.62 262 PRO A C 1
ATOM 2056 O O . PRO A 1 262 ? 43.267 21.574 -75.862 1.00 60.62 262 PRO A O 1
ATOM 2059 N N . GLN A 1 263 ? 43.576 19.406 -76.327 1.00 63.06 263 GLN A N 1
ATOM 2060 C CA . GLN A 1 263 ? 42.325 18.917 -75.746 1.00 63.06 263 GLN A CA 1
ATOM 2061 C C . GLN A 1 263 ? 42.296 19.041 -74.209 1.00 63.06 263 GLN A C 1
ATOM 2063 O O . GLN A 1 263 ? 41.253 19.358 -73.635 1.00 63.06 263 GLN A O 1
ATOM 2068 N N . SER A 1 264 ? 43.453 18.905 -73.549 1.00 69.06 264 SER A N 1
ATOM 2069 C CA . SER A 1 264 ? 43.600 19.066 -72.092 1.00 69.06 264 SER A CA 1
ATOM 2070 C C . SER A 1 264 ? 43.330 20.504 -71.631 1.00 69.06 264 SER A C 1
ATOM 2072 O O . SER A 1 264 ? 42.623 20.728 -70.650 1.00 69.06 264 SER A O 1
ATOM 2074 N N . LYS A 1 265 ? 43.798 21.499 -72.398 1.00 70.81 265 LYS A N 1
ATOM 2075 C CA . LYS A 1 265 ? 43.540 22.924 -72.129 1.00 70.81 265 LYS A CA 1
ATOM 2076 C C . LYS A 1 265 ? 42.055 23.271 -72.248 1.00 70.81 265 LYS A C 1
ATOM 2078 O O . LYS A 1 265 ? 41.549 24.062 -71.456 1.00 70.81 265 LYS A O 1
ATOM 2083 N N . LYS A 1 266 ? 41.347 22.667 -73.210 1.00 78.88 266 LYS A N 1
ATOM 2084 C CA . LYS A 1 266 ? 39.900 22.866 -73.384 1.00 78.88 266 LYS A CA 1
ATOM 2085 C C . LYS A 1 266 ? 39.101 22.264 -72.224 1.00 78.88 266 LYS A C 1
ATOM 2087 O O . LYS A 1 266 ? 38.180 22.913 -71.737 1.00 78.88 266 LYS A O 1
ATOM 2092 N N . LEU A 1 267 ? 39.480 21.075 -71.753 1.00 80.81 267 LEU A N 1
ATOM 2093 C CA . LEU A 1 267 ? 38.821 20.429 -70.616 1.00 80.81 267 LEU A CA 1
ATOM 2094 C C . LEU A 1 267 ? 39.036 21.207 -69.309 1.00 80.81 267 LEU A C 1
ATOM 2096 O O . LEU A 1 267 ? 38.087 21.393 -68.555 1.00 80.81 267 LEU A O 1
ATOM 2100 N N . LEU A 1 268 ? 40.245 21.728 -69.075 1.00 82.00 268 LEU A N 1
ATOM 2101 C CA . LEU A 1 268 ? 40.528 22.564 -67.901 1.00 82.00 268 LEU A CA 1
ATOM 2102 C C . LEU A 1 268 ? 39.688 23.848 -67.891 1.00 82.00 268 LEU A C 1
ATOM 2104 O O . LEU A 1 268 ? 39.144 24.208 -66.851 1.00 82.00 268 LEU A O 1
ATOM 2108 N N . LYS A 1 269 ? 39.514 24.497 -69.051 1.00 84.81 269 LYS A N 1
ATOM 2109 C CA . LYS A 1 269 ? 38.618 25.656 -69.199 1.00 84.81 269 LYS A CA 1
ATOM 2110 C C . LYS A 1 269 ? 37.169 25.289 -68.837 1.00 84.81 269 LYS A C 1
ATOM 2112 O O . LYS A 1 269 ? 36.562 25.961 -68.017 1.00 84.81 269 LYS A O 1
ATOM 2117 N N . GLN A 1 270 ? 36.657 24.176 -69.371 1.00 88.62 270 GLN A N 1
ATOM 2118 C CA . GLN A 1 270 ? 35.298 23.696 -69.079 1.00 88.62 270 GLN A CA 1
ATOM 2119 C C . GLN A 1 270 ? 35.094 23.346 -67.598 1.00 88.62 270 GLN A C 1
ATOM 2121 O O . GLN A 1 270 ? 34.043 23.636 -67.032 1.00 88.62 270 GLN A O 1
ATOM 2126 N N . GLN A 1 271 ? 36.095 22.742 -66.954 1.00 89.00 271 GLN A N 1
ATOM 2127 C CA . GLN A 1 271 ? 36.050 22.461 -65.518 1.00 89.00 271 GLN A CA 1
ATOM 2128 C C . GLN A 1 271 ? 36.024 23.747 -64.689 1.00 89.00 271 GLN A C 1
ATOM 2130 O O . GLN A 1 271 ? 35.320 23.813 -63.684 1.00 89.00 271 GLN A O 1
ATOM 2135 N N . GLN A 1 272 ? 36.758 24.774 -65.113 1.00 89.94 272 GLN A N 1
ATOM 2136 C CA . GLN A 1 272 ? 36.791 26.062 -64.432 1.00 89.94 272 GLN A CA 1
ATOM 2137 C C . GLN A 1 272 ? 35.435 26.782 -64.517 1.00 89.94 272 GLN A C 1
ATOM 2139 O O . GLN A 1 272 ? 34.923 27.213 -63.483 1.00 89.94 272 GLN A O 1
ATOM 2144 N N . ASP A 1 273 ? 34.811 26.795 -65.699 1.00 92.12 273 ASP A N 1
ATOM 2145 C CA . ASP A 1 273 ? 33.475 27.372 -65.917 1.00 92.12 273 ASP A CA 1
ATOM 2146 C C . ASP A 1 273 ? 32.389 26.626 -65.102 1.00 92.12 273 ASP A C 1
ATOM 2148 O O . ASP A 1 273 ? 31.482 27.232 -64.521 1.00 92.12 273 ASP A O 1
ATOM 2152 N N . PHE A 1 274 ? 32.498 25.296 -64.987 1.00 92.00 274 PHE A N 1
ATOM 2153 C CA . PHE A 1 274 ? 31.588 24.488 -64.167 1.00 92.00 274 PHE A CA 1
ATOM 2154 C C . PHE A 1 274 ? 31.737 24.776 -62.665 1.00 92.00 274 PHE A C 1
ATOM 2156 O O . PHE A 1 274 ? 30.739 24.918 -61.957 1.00 92.00 274 PHE A O 1
ATOM 2163 N N . ILE A 1 275 ? 32.973 24.909 -62.172 1.00 92.69 275 ILE A N 1
ATOM 2164 C CA . ILE A 1 275 ? 33.236 25.275 -60.772 1.00 92.69 275 ILE A CA 1
ATOM 2165 C C . ILE A 1 275 ? 32.673 26.665 -60.460 1.00 92.69 275 ILE A C 1
ATOM 2167 O O . ILE A 1 275 ? 32.125 26.874 -59.377 1.00 92.69 275 ILE A O 1
ATOM 2171 N N . GLU A 1 276 ? 32.793 27.616 -61.384 1.00 93.69 276 GLU A N 1
ATOM 2172 C CA . GLU A 1 276 ? 32.232 28.959 -61.222 1.00 93.69 276 GLU A CA 1
ATOM 2173 C C . GLU A 1 276 ? 30.697 28.931 -61.160 1.00 93.69 276 GLU A C 1
ATOM 2175 O O . GLU A 1 276 ? 30.101 29.551 -60.276 1.00 93.69 276 GLU A O 1
ATOM 2180 N N . THR A 1 277 ? 30.066 28.103 -61.996 1.00 95.19 277 THR A N 1
ATOM 2181 C CA . THR A 1 277 ? 28.614 27.868 -61.952 1.00 95.19 277 THR A CA 1
ATOM 2182 C C . THR A 1 277 ? 28.185 27.294 -60.598 1.00 95.19 277 THR A C 1
ATOM 2184 O O . THR A 1 277 ? 27.318 27.867 -59.938 1.00 95.19 277 THR A O 1
ATOM 2187 N N . LEU A 1 278 ? 28.845 26.235 -60.114 1.00 92.56 278 LEU A N 1
ATOM 2188 C CA . LEU A 1 278 ? 28.535 25.634 -58.810 1.00 92.56 278 LEU A CA 1
ATOM 2189 C C . LEU A 1 278 ? 28.704 26.614 -57.643 1.00 92.56 278 LEU A C 1
ATOM 2191 O O . LEU A 1 278 ? 27.901 26.605 -56.709 1.00 92.56 278 LEU A O 1
ATOM 2195 N N . LYS A 1 279 ? 29.731 27.472 -57.683 1.00 93.94 279 LYS A N 1
ATOM 2196 C CA . LYS A 1 279 ? 29.914 28.529 -56.678 1.00 93.94 279 LYS A CA 1
ATOM 2197 C C . LYS A 1 279 ? 28.727 29.491 -56.661 1.00 93.94 279 LYS A C 1
ATOM 2199 O O . LYS A 1 279 ? 28.218 29.777 -55.578 1.00 93.94 279 LYS A O 1
ATOM 2204 N N . SER A 1 280 ? 28.255 29.926 -57.831 1.00 94.50 280 SER A N 1
ATOM 2205 C CA . SER A 1 280 ? 27.088 30.812 -57.927 1.00 94.50 280 SER A CA 1
ATOM 2206 C C . SER A 1 280 ? 25.802 30.152 -57.407 1.00 94.50 280 SER A C 1
ATOM 2208 O O . SER A 1 280 ? 25.036 30.775 -56.673 1.00 94.50 280 SER A O 1
ATOM 2210 N N . GLU A 1 281 ? 25.592 28.862 -57.688 1.00 94.31 281 GLU A N 1
ATOM 2211 C CA . GLU A 1 281 ? 24.435 28.112 -57.186 1.00 94.31 281 GLU A CA 1
ATOM 2212 C C . GLU A 1 281 ? 24.482 27.928 -55.665 1.00 94.31 281 GLU A C 1
ATOM 2214 O O . GLU A 1 281 ? 23.466 28.089 -54.982 1.00 94.31 281 GLU A O 1
ATOM 2219 N N . CYS A 1 282 ? 25.666 27.651 -55.112 1.00 92.88 282 CYS A N 1
ATOM 2220 C CA . CYS A 1 282 ? 25.866 27.553 -53.668 1.00 92.88 282 CYS A CA 1
ATOM 2221 C C . CYS A 1 282 ? 25.603 28.893 -52.971 1.00 92.88 282 CYS A C 1
ATOM 2223 O O . CYS A 1 282 ? 24.992 28.919 -51.902 1.00 92.88 282 CYS A O 1
ATOM 2225 N N . GLU A 1 283 ? 26.010 30.009 -53.578 1.00 94.75 283 GLU A N 1
ATOM 2226 C CA . GLU A 1 283 ? 25.734 31.352 -53.066 1.00 94.75 283 GLU A CA 1
ATOM 2227 C C . GLU A 1 283 ? 24.229 31.673 -53.089 1.00 94.75 283 GLU A C 1
ATOM 2229 O O . GLU A 1 283 ? 23.676 32.162 -52.098 1.00 94.75 283 GLU A O 1
ATOM 2234 N N . ILE A 1 284 ? 23.524 31.318 -54.170 1.00 95.19 284 ILE A N 1
ATOM 2235 C CA . ILE A 1 284 ? 22.060 31.445 -54.258 1.00 95.19 284 ILE A CA 1
ATOM 2236 C C . ILE A 1 284 ? 21.373 30.602 -53.174 1.00 95.19 284 ILE A C 1
ATOM 2238 O O . ILE A 1 284 ? 20.479 31.100 -52.477 1.00 95.19 284 ILE A O 1
ATOM 2242 N N . LEU A 1 285 ? 21.795 29.345 -52.996 1.00 95.50 285 LEU A N 1
ATOM 2243 C CA . LEU A 1 285 ? 21.244 28.444 -51.984 1.00 95.50 285 LEU A CA 1
ATOM 2244 C C . LEU A 1 285 ? 21.487 28.980 -50.568 1.00 95.50 285 LEU A C 1
ATOM 2246 O O . LEU A 1 285 ? 20.564 29.009 -49.753 1.00 95.50 285 LEU A O 1
ATOM 2250 N N . MET A 1 286 ? 22.696 29.467 -50.286 1.00 94.69 286 MET A N 1
ATOM 2251 C CA . MET A 1 286 ? 23.045 30.061 -48.997 1.00 94.69 286 MET A CA 1
ATOM 2252 C C . MET A 1 286 ? 22.175 31.286 -48.688 1.00 94.69 286 MET A C 1
ATOM 2254 O O . MET A 1 286 ? 21.612 31.390 -47.595 1.00 94.69 286 MET A O 1
ATOM 2258 N N . ASN A 1 287 ? 21.980 32.174 -49.666 1.00 95.38 287 ASN A N 1
ATOM 2259 C CA . ASN A 1 287 ? 21.113 33.344 -49.530 1.00 95.38 287 ASN A CA 1
ATOM 2260 C C . ASN A 1 287 ? 19.637 32.967 -49.320 1.00 95.38 287 ASN A C 1
ATOM 2262 O O . ASN A 1 287 ? 18.924 33.624 -48.555 1.00 95.38 287 ASN A O 1
ATOM 2266 N N . ARG A 1 288 ? 19.154 31.900 -49.966 1.00 96.25 288 ARG A N 1
ATOM 2267 C CA . ARG A 1 288 ? 17.800 31.373 -49.742 1.00 96.25 288 ARG A CA 1
ATOM 2268 C C . ARG A 1 288 ? 17.632 30.819 -48.326 1.00 96.25 288 ARG A C 1
ATOM 2270 O O . ARG A 1 288 ? 16.719 31.250 -47.628 1.00 96.25 288 ARG A O 1
ATOM 2277 N N . LEU A 1 289 ? 18.536 29.946 -47.881 1.00 93.56 289 LEU A N 1
ATOM 2278 C CA . LEU A 1 289 ? 18.486 29.353 -46.541 1.00 93.56 289 LEU A CA 1
ATOM 2279 C C . LEU A 1 289 ? 18.568 30.414 -45.436 1.00 93.56 289 LEU A C 1
ATOM 2281 O O . LEU A 1 289 ? 17.879 30.311 -44.421 1.00 93.56 289 LEU A O 1
ATOM 2285 N N . MET A 1 290 ? 19.374 31.465 -45.626 1.00 95.06 290 MET A N 1
ATOM 2286 C CA . MET A 1 290 ? 19.423 32.581 -44.679 1.00 95.06 290 MET A CA 1
ATOM 2287 C C . MET A 1 290 ? 18.081 33.314 -44.568 1.00 95.06 290 MET A C 1
ATOM 2289 O O . MET A 1 290 ? 17.653 33.602 -43.448 1.00 95.06 290 MET A O 1
ATOM 2293 N N . ARG A 1 291 ? 17.397 33.565 -45.695 1.00 95.19 291 ARG A N 1
ATOM 2294 C CA . ARG A 1 291 ? 16.061 34.187 -45.705 1.00 95.19 291 ARG A CA 1
ATOM 2295 C C . ARG A 1 291 ? 15.019 33.314 -45.007 1.00 95.19 291 ARG A C 1
ATOM 2297 O O . ARG A 1 291 ? 14.365 33.802 -44.087 1.00 95.19 291 ARG A O 1
ATOM 2304 N N . GLU A 1 292 ? 14.935 32.031 -45.363 1.00 94.44 292 GLU A N 1
ATOM 2305 C CA . GLU A 1 292 ? 13.993 31.075 -44.752 1.00 94.44 292 GLU A CA 1
ATOM 2306 C C . GLU A 1 292 ? 14.222 30.954 -43.234 1.00 94.44 292 GLU A C 1
ATOM 2308 O O . GLU A 1 292 ? 13.287 31.012 -42.432 1.00 94.44 292 GLU A O 1
ATOM 2313 N N . ARG A 1 293 ? 15.486 30.887 -42.796 1.00 95.19 293 ARG A N 1
ATOM 2314 C CA . ARG A 1 293 ? 15.834 30.867 -41.367 1.00 95.19 293 ARG A CA 1
ATOM 2315 C C . ARG A 1 293 ? 15.351 32.124 -40.637 1.00 95.19 293 ARG A C 1
ATOM 2317 O O . ARG A 1 293 ? 14.886 32.035 -39.497 1.00 95.19 293 ARG A O 1
ATOM 2324 N N . ASP A 1 294 ? 15.500 33.300 -41.239 1.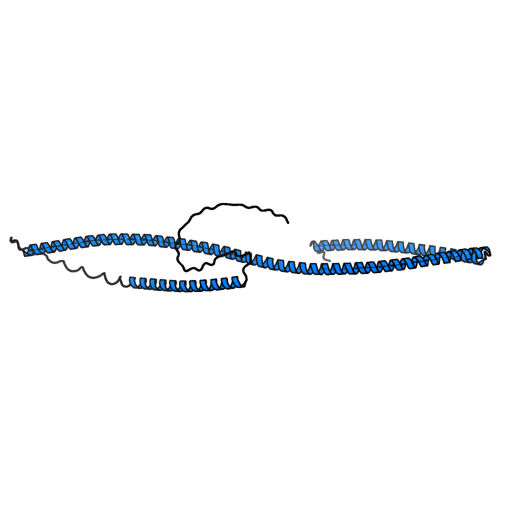00 95.06 294 ASP A N 1
ATOM 2325 C CA . ASP A 1 294 ? 15.096 34.556 -40.609 1.00 95.06 294 ASP A CA 1
ATOM 2326 C C . ASP A 1 294 ? 13.568 34.737 -40.598 1.00 95.06 294 ASP A C 1
ATOM 2328 O O . ASP A 1 294 ? 13.028 35.264 -39.619 1.00 95.06 294 ASP A O 1
ATOM 2332 N N . GLU A 1 295 ? 12.853 34.221 -41.599 1.00 94.50 295 GLU A N 1
ATOM 2333 C CA . GLU A 1 295 ? 11.388 34.101 -41.587 1.00 94.50 295 GLU A CA 1
ATOM 2334 C C . GLU A 1 295 ? 10.899 33.169 -40.479 1.00 94.50 295 GLU A C 1
ATOM 2336 O O . GLU A 1 295 ? 10.122 33.604 -39.625 1.00 94.50 295 GLU A O 1
ATOM 2341 N N . HIS A 1 296 ? 11.447 31.957 -40.369 1.00 93.44 296 HIS A N 1
ATOM 2342 C CA . HIS A 1 296 ? 11.107 31.046 -39.274 1.00 93.44 296 HIS A CA 1
ATOM 2343 C C . HIS A 1 296 ? 11.390 31.651 -37.893 1.00 93.44 296 HIS A C 1
ATOM 2345 O O . HIS A 1 296 ? 10.631 31.454 -36.937 1.00 93.44 296 HIS A O 1
ATOM 2351 N N . ARG A 1 297 ? 12.459 32.446 -37.750 1.00 95.06 297 ARG A N 1
ATOM 2352 C CA . ARG A 1 297 ? 12.719 33.199 -36.510 1.00 95.06 297 ARG A CA 1
ATOM 2353 C C . ARG A 1 297 ? 11.627 34.235 -36.230 1.00 95.06 297 ARG A C 1
ATOM 2355 O O . ARG A 1 297 ? 11.243 34.385 -35.066 1.00 95.06 297 ARG A O 1
ATOM 2362 N N . LYS A 1 298 ? 11.125 34.949 -37.245 1.00 95.00 298 LYS A N 1
ATOM 2363 C CA . LYS A 1 298 ? 10.004 35.898 -37.102 1.00 95.00 298 LYS A CA 1
ATOM 2364 C C . LYS A 1 298 ? 8.712 35.172 -36.711 1.00 95.00 298 LYS A C 1
ATOM 2366 O O . LYS A 1 298 ? 8.068 35.583 -35.743 1.00 95.00 298 LYS A O 1
ATOM 2371 N N . GLU A 1 299 ? 8.380 34.069 -37.375 1.00 93.62 299 GLU A N 1
ATOM 2372 C CA . GLU A 1 299 ? 7.205 33.239 -37.070 1.00 93.62 299 GLU A CA 1
ATOM 2373 C C . GLU A 1 299 ? 7.253 32.681 -35.649 1.00 93.62 299 GLU A C 1
ATOM 2375 O O . GLU A 1 299 ? 6.308 32.842 -34.877 1.00 93.62 299 GLU A O 1
ATOM 2380 N N . ARG A 1 300 ? 8.398 32.123 -35.239 1.00 93.44 300 ARG A N 1
ATOM 2381 C CA . ARG A 1 300 ? 8.595 31.612 -33.877 1.00 93.44 300 ARG A CA 1
ATOM 2382 C C . ARG A 1 300 ? 8.414 32.710 -32.827 1.00 93.44 300 ARG A C 1
ATOM 2384 O O . ARG A 1 300 ? 7.852 32.451 -31.764 1.00 93.44 300 ARG A O 1
ATOM 2391 N N . ARG A 1 301 ? 8.859 33.944 -33.096 1.00 94.56 301 ARG A N 1
ATOM 2392 C CA . ARG A 1 301 ? 8.604 35.095 -32.206 1.00 94.56 301 ARG A CA 1
ATOM 2393 C C . ARG A 1 301 ? 7.114 35.446 -32.153 1.00 94.56 301 ARG A C 1
ATOM 2395 O O . ARG A 1 301 ? 6.621 35.730 -31.063 1.00 94.56 301 ARG A O 1
ATOM 2402 N N . LYS A 1 302 ? 6.399 35.404 -33.284 1.00 95.12 302 LYS A N 1
ATOM 2403 C CA . LYS A 1 302 ? 4.946 35.646 -33.355 1.00 95.12 302 LYS A CA 1
ATOM 2404 C C . LYS A 1 302 ? 4.163 34.594 -32.560 1.00 95.12 302 LYS A C 1
ATOM 2406 O O . LYS A 1 302 ? 3.386 34.971 -31.688 1.00 95.12 302 LYS A O 1
ATOM 2411 N N . LEU A 1 303 ? 4.451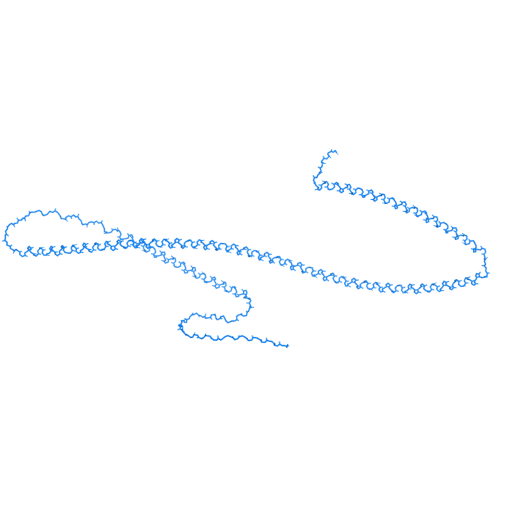 33.309 -32.769 1.00 93.31 303 LEU A N 1
ATOM 2412 C CA . LEU A 1 303 ? 3.835 32.198 -32.034 1.00 93.31 303 LEU A CA 1
ATOM 2413 C C . LEU A 1 303 ? 4.101 32.289 -30.528 1.00 93.31 303 LEU A C 1
ATOM 2415 O O . LEU A 1 303 ? 3.181 32.159 -29.729 1.00 93.31 303 LEU A O 1
ATOM 2419 N N . ARG A 1 304 ? 5.337 32.605 -30.114 1.00 93.50 304 ARG A N 1
ATOM 2420 C CA . ARG A 1 304 ? 5.654 32.818 -28.689 1.00 93.50 304 ARG A CA 1
ATOM 2421 C C . ARG A 1 304 ? 4.837 33.950 -28.067 1.00 93.50 304 ARG A C 1
ATOM 2423 O O . ARG A 1 304 ? 4.444 33.832 -26.912 1.00 93.50 304 ARG A O 1
ATOM 2430 N N . ARG A 1 305 ? 4.589 35.043 -28.799 1.00 93.62 305 ARG A N 1
ATOM 2431 C CA . ARG A 1 305 ? 3.718 36.132 -28.322 1.00 93.62 305 ARG A CA 1
ATOM 2432 C C . ARG A 1 305 ? 2.274 35.652 -28.183 1.00 93.62 305 ARG A C 1
ATOM 2434 O O . ARG A 1 305 ? 1.692 35.869 -27.132 1.00 93.62 305 ARG A O 1
ATOM 2441 N N . GLN A 1 306 ? 1.747 34.943 -29.182 1.00 94.06 306 GLN A N 1
ATOM 2442 C CA . GLN A 1 306 ? 0.391 34.383 -29.140 1.00 94.06 306 GLN A CA 1
ATOM 2443 C C . GLN A 1 306 ? 0.197 33.410 -27.970 1.00 94.06 306 GLN A C 1
ATOM 2445 O O . GLN A 1 306 ? -0.790 33.529 -27.255 1.00 94.06 306 GLN A O 1
ATOM 2450 N N . ILE A 1 307 ? 1.160 32.515 -27.720 1.00 91.44 307 ILE A N 1
ATOM 2451 C CA . ILE A 1 307 ? 1.127 31.591 -26.574 1.00 91.44 307 ILE A CA 1
ATOM 2452 C C . ILE A 1 307 ? 1.109 32.362 -25.252 1.00 91.44 307 ILE A C 1
ATOM 2454 O O . ILE A 1 307 ? 0.303 32.049 -24.386 1.00 91.44 307 ILE A O 1
ATOM 2458 N N . ARG A 1 308 ? 1.946 33.398 -25.090 1.00 92.50 308 ARG A N 1
ATOM 2459 C CA . ARG A 1 308 ? 1.921 34.234 -23.875 1.00 92.50 308 ARG A CA 1
ATOM 2460 C C . ARG A 1 308 ? 0.569 34.916 -23.682 1.00 92.50 308 ARG A C 1
ATOM 2462 O O . ARG A 1 308 ? 0.059 34.920 -22.571 1.00 92.50 308 ARG A O 1
ATOM 2469 N N . THR A 1 309 ? -0.016 35.464 -24.749 1.00 91.81 309 THR A N 1
ATOM 2470 C CA . THR A 1 309 ? -1.347 36.083 -24.699 1.00 91.81 309 THR A CA 1
ATOM 2471 C C . THR A 1 309 ? -2.427 35.066 -24.331 1.00 91.81 309 THR A C 1
ATOM 2473 O O . THR A 1 309 ? -3.282 35.362 -23.504 1.00 91.81 309 THR A O 1
ATOM 2476 N N . LEU A 1 310 ? -2.390 33.863 -24.911 1.00 90.06 310 LEU A N 1
ATOM 2477 C CA . LEU A 1 310 ? -3.357 32.807 -24.615 1.00 90.06 310 LEU A CA 1
ATOM 2478 C C . LEU A 1 310 ? -3.213 32.297 -23.176 1.00 90.06 310 LEU A C 1
ATOM 2480 O O . LEU A 1 310 ? -4.217 32.161 -22.486 1.00 90.06 310 LEU A O 1
ATOM 2484 N N . ASN A 1 311 ? -1.982 32.088 -22.707 1.00 88.75 311 ASN A N 1
ATOM 2485 C CA . ASN A 1 311 ? -1.704 31.690 -21.328 1.00 88.75 311 ASN A CA 1
ATOM 2486 C C . ASN A 1 311 ? -2.173 32.754 -20.333 1.00 88.75 311 ASN A C 1
ATOM 2488 O O . ASN A 1 311 ? -2.812 32.400 -19.354 1.00 88.75 311 ASN A O 1
ATOM 2492 N N . ALA A 1 312 ? -1.957 34.044 -20.614 1.00 85.75 312 ALA A N 1
ATOM 2493 C CA . ALA A 1 312 ? -2.490 35.120 -19.778 1.00 85.75 312 ALA A CA 1
ATOM 2494 C C . ALA A 1 312 ? -4.030 35.088 -19.715 1.00 85.75 312 ALA A C 1
ATOM 2496 O O . ALA A 1 312 ? -4.607 35.244 -18.644 1.00 85.75 312 ALA A O 1
ATOM 2497 N N . ARG A 1 313 ? -4.716 34.822 -20.840 1.00 85.12 313 ARG A N 1
ATOM 2498 C CA . ARG A 1 313 ? -6.184 34.649 -20.852 1.00 85.12 313 ARG A CA 1
ATOM 2499 C C . ARG A 1 313 ? -6.624 33.417 -20.055 1.00 85.12 313 ARG A C 1
ATOM 2501 O O . ARG A 1 313 ? -7.607 33.502 -19.327 1.00 85.12 313 ARG A O 1
ATOM 2508 N N . LEU A 1 314 ? -5.907 32.299 -20.172 1.00 83.69 314 LEU A N 1
ATOM 2509 C CA . LEU A 1 314 ? -6.161 31.085 -19.389 1.00 83.69 314 LEU A CA 1
ATOM 2510 C C . LEU A 1 314 ? -5.933 31.307 -17.890 1.00 83.69 314 LEU A C 1
ATOM 2512 O O . LEU A 1 314 ? -6.736 30.852 -17.088 1.00 83.69 314 LEU A O 1
ATOM 2516 N N . GLU A 1 315 ? -4.897 32.040 -17.493 1.00 85.50 315 GLU A N 1
ATOM 2517 C CA . GLU A 1 315 ? -4.663 32.398 -16.090 1.00 85.50 315 GLU A CA 1
ATOM 2518 C C . GLU A 1 315 ? -5.776 33.304 -15.540 1.00 85.50 315 GLU A C 1
ATOM 2520 O O . GLU A 1 315 ? -6.238 33.089 -14.417 1.00 85.50 315 GLU A O 1
ATOM 2525 N N . CYS A 1 316 ? -6.280 34.262 -16.328 1.00 80.06 316 CYS A N 1
ATOM 2526 C CA . CYS A 1 316 ? -7.463 35.050 -15.957 1.00 80.06 316 CYS A CA 1
ATOM 2527 C C . CYS A 1 316 ? -8.717 34.174 -15.784 1.00 80.06 316 CYS A C 1
ATOM 2529 O O . CYS A 1 316 ? -9.465 34.368 -14.828 1.00 80.06 316 CYS A O 1
ATOM 2531 N N . LEU A 1 317 ? -8.919 33.190 -16.670 1.00 77.75 317 LEU A N 1
ATOM 2532 C CA . LEU A 1 317 ? -10.010 32.209 -16.584 1.00 77.75 317 LEU A CA 1
ATOM 2533 C C . LEU A 1 317 ? -9.904 31.339 -15.321 1.00 77.75 317 LEU A C 1
ATOM 2535 O O . LEU A 1 317 ? -10.873 31.193 -14.584 1.00 77.75 317 LEU A O 1
ATOM 2539 N N . ILE A 1 318 ? -8.719 30.788 -15.049 1.00 78.06 318 ILE A N 1
ATOM 2540 C CA . ILE A 1 318 ? -8.465 29.890 -13.911 1.00 78.06 318 ILE A CA 1
ATOM 2541 C C . ILE A 1 318 ? -8.554 30.637 -12.575 1.00 78.06 318 ILE A C 1
ATOM 2543 O O . ILE A 1 318 ? -9.055 30.094 -11.595 1.00 78.06 318 ILE A O 1
ATOM 2547 N N . SER A 1 319 ? -8.096 31.890 -12.522 1.00 79.44 319 SER A N 1
ATOM 2548 C CA . SER A 1 319 ? -8.150 32.716 -11.306 1.00 79.44 319 SER A CA 1
ATOM 2549 C C . SER A 1 319 ? -9.536 33.299 -11.006 1.00 79.44 319 SER A C 1
ATOM 2551 O O . SER A 1 319 ? -9.682 34.023 -10.022 1.00 79.44 319 SER A O 1
ATOM 2553 N N . GLY A 1 320 ? -10.548 33.012 -11.835 1.00 66.25 320 GLY A N 1
ATOM 2554 C CA . GLY A 1 320 ? -11.916 33.509 -11.662 1.00 66.25 320 GLY A CA 1
ATOM 2555 C C . GLY A 1 320 ? -12.066 35.023 -11.857 1.00 66.25 320 GLY A C 1
ATOM 2556 O O . GLY A 1 320 ? -13.124 35.574 -11.567 1.00 66.25 320 GLY A O 1
ATOM 2557 N N . LYS A 1 321 ? -11.030 35.711 -12.356 1.00 63.59 321 LYS A N 1
ATOM 2558 C CA . LYS A 1 321 ? -11.006 37.166 -12.594 1.00 63.59 321 LYS A CA 1
ATOM 2559 C C . LYS A 1 321 ? -11.496 37.520 -13.995 1.00 63.59 321 LYS A C 1
ATOM 2561 O O . LYS A 1 321 ? -10.884 38.333 -14.689 1.00 63.59 321 LYS A O 1
ATOM 2566 N N . GLN A 1 322 ? -12.558 36.873 -14.453 1.00 59.69 322 GLN A N 1
ATOM 2567 C CA . GLN A 1 322 ? -13.116 37.205 -15.751 1.00 59.69 322 GLN A CA 1
ATOM 2568 C C . GLN A 1 322 ? -14.031 38.420 -15.601 1.00 59.69 322 GLN A C 1
ATOM 2570 O O . GLN A 1 322 ? -15.171 38.299 -15.162 1.00 59.69 322 GLN A O 1
ATOM 2575 N N . GLU A 1 323 ? -13.526 39.600 -15.966 1.00 58.88 323 GLU A N 1
ATOM 2576 C CA . GLU A 1 323 ? -14.407 40.692 -16.378 1.00 58.88 323 GLU A CA 1
ATOM 2577 C C . GLU A 1 323 ? -15.167 40.204 -17.613 1.00 58.88 323 GLU A C 1
ATOM 2579 O O . GLU A 1 323 ? -14.592 40.007 -18.689 1.00 58.88 323 GLU A O 1
ATOM 2584 N N . ILE A 1 324 ? -16.460 39.946 -17.422 1.00 55.53 324 ILE A N 1
ATOM 2585 C CA . ILE A 1 324 ? -17.429 39.784 -18.499 1.00 55.53 324 ILE A CA 1
ATOM 2586 C C . ILE A 1 324 ? -17.389 41.093 -19.286 1.00 55.53 324 ILE A C 1
ATOM 2588 O O . ILE A 1 324 ? -17.925 42.110 -18.857 1.00 55.53 324 ILE A O 1
ATOM 2592 N N . THR A 1 325 ? -16.681 41.083 -20.408 1.00 49.06 325 THR A N 1
ATOM 2593 C CA . THR A 1 325 ? -16.824 42.108 -21.435 1.00 49.06 325 THR A CA 1
ATOM 2594 C C . THR A 1 325 ? -17.763 41.530 -22.479 1.00 49.06 325 THR A C 1
ATOM 2596 O O . THR A 1 325 ? -17.352 40.753 -23.338 1.00 49.06 325 THR A O 1
ATOM 2599 N N . ASP A 1 326 ? -19.044 41.869 -22.331 1.00 39.94 326 ASP A N 1
ATOM 2600 C CA . ASP A 1 326 ? -20.025 41.824 -23.411 1.00 39.94 326 ASP A CA 1
ATOM 2601 C C . ASP A 1 326 ? -19.545 42.754 -24.532 1.00 39.94 326 ASP A C 1
ATOM 2603 O O . ASP A 1 326 ? -19.364 43.944 -24.273 1.00 39.94 326 ASP A O 1
ATOM 2607 N N . VAL A 1 327 ? -19.295 42.198 -25.725 1.00 35.69 327 VAL A N 1
ATOM 2608 C CA . VAL A 1 327 ? -19.830 42.600 -27.050 1.00 35.69 327 VAL A CA 1
ATOM 2609 C C . VAL A 1 327 ? -19.567 41.463 -28.036 1.00 35.69 327 VAL A C 1
ATOM 2611 O O . VAL A 1 327 ? -18.390 41.048 -28.165 1.00 35.69 327 VAL A O 1
#

Radius of gyration: 65.5 Å; chains: 1; bounding box: 130×79×192 Å

Foldseek 3Di:
DDDDDDDDDDDDDDDDDDDDDDDDDDDPPPDDDDPDDDDPVRVVVVVVVVVVVVVVVVVVVVVVVVVVVVVVVVVVVVVVPPPPDPDDDDDDDDDDDDDDDDDDDDPDPVVVVVVVVVVVVVVVVVVVVVVVVVVVVVVVVVVVVVVVVVVVVVVVVVVVVVVVVVVVVVVVVVVVVVVVVVVVVVVVVVVVVVVVVVVVVVVVVVVVVVVVVVVVVVVVVVVVVVVVVVVVVVVVVVVVVVVVVVVVVVVCVVVVVPDPDPVVVVVVVVVVVVVVVVVVVVVVVVVVVVVVVVVVVVVVVVVVVVVVVVVVVVVCVVVVVDPPDDD

pLDDT: mean 78.47, std 23.77, range [27.39, 98.56]

Organism: NCBI:txid2874296

Sequence (327 aa):
MLLRESKSTSEELKVHSGMLETEGFERFAFSHVANTSPSVLELSELLEKQNQVLSALLAELETCKSEVLILRNKSSQQISDKKRTHAENSFKEVSKIGEILPDGSEKSPILEGFLEKMEVILLKAENLSHELDVKKTELSNAVEMHSLTQAQIDHLNKSMEKERETMINEFSKLNDFLVDKTRECDNLNVENSMVKAQLRMLKDSVAAKEKLVSDLTKATAKELAKREEEDKVLATRLSVLADENMTLRTSLLTLGANELSPQSKKLLKQQQDFIETLKSECEILMNRLMRERDEHRKERRKLRRQIRTLNARLECLISGKQEITDV